Protein AF-A0A539DPY7-F1 (afdb_monomer_lite)

pLDDT: mean 91.69, std 6.66, range [57.16, 97.88]

Sequence (237 aa):
MGAVRRSLAGLLFGIAFAFSCVAISGFMLQRTAFDPEATARASDVVLGDTAIHDELVKVISNATASQMYPGDTLAAAQVRENVSFVAGTKPGAELLAVILRDAHERLIGRSDDPVQITPAQLVEVVRDERAAVLPAVTLPVPRVGALAVADDVLRWLVPISAIVAVVFFALCFVAHPERAALVRTLGIGLVGLAAMLVVFAFVVPRFVPPLLDDSAWARIPPRLADDALPLTVGAAL

Secondary structure (DSSP, 8-state):
-HHHHHHHHHHHHHHHHHHHHHHHHHHHHHHHHS-HHHHHHTHHHHHTSHHHHHHHHHHHHHHHHHHHSTT-HHHHHHHHHHHHHHHTSHHHHHHHHHHHHHHHHHHTTS--SPPEE-HHHHHHHHT-GGGGGSPPEEP-PPP-HHHHHHHHHHHHHHHHHHHHHHHHHHHHHHH---HHHHHHHHHHHHHHHHHHHHIIIIIHHHHHHHHH--SGGGGHHHHHHHHHHHHHHHHH-

Structure (mmCIF, N/CA/C/O backbone):
data_AF-A0A539DPY7-F1
#
_entry.id   AF-A0A539DPY7-F1
#
loop_
_atom_site.group_PDB
_atom_site.id
_atom_site.type_symbol
_atom_site.label_atom_id
_atom_site.label_alt_id
_atom_site.label_comp_id
_atom_site.label_asym_id
_atom_site.label_entity_id
_atom_site.label_seq_id
_atom_site.pdbx_PDB_ins_code
_atom_site.Cartn_x
_atom_site.Cartn_y
_atom_site.Cartn_z
_atom_site.occupancy
_atom_site.B_iso_or_equiv
_atom_site.auth_seq_id
_atom_site.auth_comp_id
_atom_site.auth_asym_id
_atom_site.auth_atom_id
_atom_site.pdbx_PDB_model_num
ATOM 1 N N . MET A 1 1 ? 35.061 2.142 -39.339 1.00 57.16 1 MET A N 1
ATOM 2 C CA . MET A 1 1 ? 34.491 2.957 -38.234 1.00 57.16 1 MET A CA 1
ATOM 3 C C . MET A 1 1 ? 32.963 2.850 -38.073 1.00 57.16 1 MET A C 1
ATOM 5 O O . MET A 1 1 ? 32.483 3.067 -36.969 1.00 57.16 1 MET A O 1
ATOM 9 N N . GLY A 1 2 ? 32.179 2.472 -39.098 1.00 62.59 2 GLY A N 1
ATOM 10 C CA . GLY A 1 2 ? 30.707 2.379 -38.983 1.00 62.59 2 GLY A CA 1
ATOM 11 C C . GLY A 1 2 ? 30.159 1.260 -38.076 1.00 62.59 2 GLY A C 1
ATOM 12 O O . GLY A 1 2 ? 29.170 1.476 -37.384 1.00 62.59 2 GLY A O 1
ATOM 13 N N . ALA A 1 3 ? 30.810 0.090 -38.024 1.00 66.88 3 ALA A N 1
ATOM 14 C CA . ALA A 1 3 ? 30.365 -1.038 -37.193 1.00 66.88 3 ALA A CA 1
ATOM 15 C C . ALA A 1 3 ? 30.498 -0.764 -35.680 1.00 66.88 3 ALA A C 1
ATOM 17 O O . ALA A 1 3 ? 29.585 -1.060 -34.916 1.00 66.88 3 ALA A O 1
ATOM 18 N N . VAL A 1 4 ? 31.591 -0.114 -35.260 1.00 72.00 4 VAL A N 1
ATOM 19 C CA . VAL A 1 4 ? 31.842 0.251 -33.853 1.00 72.00 4 VAL A CA 1
ATOM 20 C C . VAL A 1 4 ? 30.808 1.266 -33.350 1.00 72.00 4 VAL A C 1
ATOM 22 O O . VAL A 1 4 ? 30.268 1.096 -32.262 1.00 72.00 4 VAL A O 1
ATOM 25 N N . ARG A 1 5 ? 30.446 2.271 -34.166 1.00 71.12 5 ARG A N 1
ATOM 26 C CA . ARG A 1 5 ? 29.391 3.246 -33.818 1.00 71.12 5 ARG A CA 1
ATOM 27 C C . ARG A 1 5 ? 28.013 2.590 -33.681 1.00 71.12 5 ARG A C 1
ATOM 29 O O . ARG A 1 5 ? 27.271 2.943 -32.771 1.00 71.12 5 ARG A O 1
ATOM 36 N N . ARG A 1 6 ? 27.684 1.617 -34.543 1.00 70.25 6 ARG A N 1
ATOM 37 C CA . ARG A 1 6 ? 26.432 0.843 -34.451 1.00 70.25 6 ARG A CA 1
ATOM 38 C C . ARG A 1 6 ? 26.375 -0.025 -33.190 1.00 70.25 6 ARG A C 1
ATOM 40 O O . ARG A 1 6 ? 25.347 -0.032 -32.523 1.00 70.25 6 ARG A O 1
ATOM 47 N N . SER A 1 7 ? 27.474 -0.694 -32.836 1.00 78.38 7 SER A N 1
ATOM 48 C CA . SER A 1 7 ? 27.552 -1.518 -31.620 1.00 78.38 7 SER A CA 1
ATOM 49 C C . SER A 1 7 ? 27.454 -0.686 -30.339 1.00 78.38 7 SER A C 1
ATOM 51 O O . SER A 1 7 ? 26.751 -1.076 -29.411 1.00 78.38 7 SER A O 1
ATOM 53 N N . LEU A 1 8 ? 28.130 0.468 -30.289 1.00 80.50 8 LEU A N 1
ATOM 54 C CA . LEU A 1 8 ? 28.081 1.377 -29.142 1.00 80.50 8 LEU A CA 1
ATOM 55 C C . LEU A 1 8 ? 26.664 1.929 -28.933 1.00 80.50 8 LEU A C 1
ATOM 57 O O . LEU A 1 8 ? 26.150 1.893 -27.823 1.00 80.50 8 LEU A O 1
ATOM 61 N N . ALA A 1 9 ? 26.019 2.404 -30.000 1.00 76.38 9 ALA A N 1
ATOM 62 C CA . ALA A 1 9 ? 24.684 2.985 -29.904 1.00 76.38 9 ALA A CA 1
ATOM 63 C C . ALA A 1 9 ? 23.618 1.955 -29.488 1.00 76.38 9 ALA A C 1
ATOM 65 O O . ALA A 1 9 ? 22.763 2.271 -28.666 1.00 76.38 9 ALA A O 1
ATOM 66 N N . GLY A 1 10 ? 23.718 0.705 -29.960 1.00 79.25 10 GLY A N 1
ATOM 67 C CA . GLY A 1 10 ? 22.852 -0.381 -29.489 1.00 79.25 10 GLY A CA 1
ATOM 68 C C . GLY A 1 10 ? 23.033 -0.693 -27.998 1.00 79.25 10 GLY A C 1
ATOM 69 O O . GLY A 1 10 ? 22.049 -0.900 -27.292 1.00 79.25 10 GLY A O 1
ATOM 70 N N . LEU A 1 11 ? 24.273 -0.668 -27.497 1.00 84.50 11 LEU A N 1
ATOM 71 C CA . LEU A 1 11 ? 24.566 -0.882 -26.076 1.00 84.50 11 LEU A CA 1
ATOM 72 C C . LEU A 1 11 ? 24.044 0.265 -25.202 1.00 84.50 11 LEU A C 1
ATOM 74 O O . LEU A 1 11 ? 23.396 0.013 -24.189 1.00 84.50 11 LEU A O 1
ATOM 78 N N . LEU A 1 12 ? 24.266 1.516 -25.618 1.00 85.44 12 LEU A N 1
ATOM 79 C CA . LEU A 1 12 ? 23.721 2.688 -24.927 1.00 85.44 12 LEU A CA 1
ATOM 80 C C . LEU A 1 12 ? 22.189 2.636 -24.874 1.00 85.44 12 LEU A C 1
ATOM 82 O O . LEU A 1 12 ? 21.607 2.944 -23.837 1.00 85.44 12 LEU A O 1
ATOM 86 N N . PHE A 1 13 ? 21.547 2.192 -25.959 1.00 85.62 13 PHE A N 1
ATOM 87 C CA . PHE A 1 13 ? 20.094 2.054 -26.017 1.00 85.62 13 PHE A CA 1
ATOM 88 C C . PHE A 1 13 ? 19.593 0.951 -25.083 1.00 85.62 13 PHE A C 1
ATOM 90 O O . PHE A 1 13 ? 18.624 1.157 -24.359 1.00 85.62 13 PHE A O 1
ATOM 97 N N . GLY A 1 14 ? 20.277 -0.196 -25.044 1.00 86.62 14 GLY A N 1
ATOM 98 C CA . GLY A 1 14 ? 19.955 -1.280 -24.114 1.00 86.62 14 GLY A CA 1
ATOM 99 C C . GLY A 1 14 ? 20.054 -0.847 -22.649 1.00 86.62 14 GLY A C 1
ATOM 100 O O . GLY A 1 14 ? 19.164 -1.156 -21.860 1.00 86.62 14 GLY A O 1
ATOM 101 N N . ILE A 1 15 ? 21.087 -0.072 -22.301 1.00 89.75 15 ILE A N 1
ATOM 102 C CA . ILE A 1 15 ? 21.248 0.501 -20.958 1.00 89.75 15 ILE A CA 1
ATOM 103 C C . ILE A 1 15 ? 20.118 1.495 -20.657 1.00 89.75 15 ILE A C 1
ATOM 105 O O . ILE A 1 15 ? 19.456 1.358 -19.629 1.00 89.75 15 ILE A O 1
ATOM 109 N N . ALA A 1 16 ? 19.852 2.450 -21.559 1.00 90.19 16 ALA A N 1
ATOM 110 C CA . ALA A 1 16 ? 18.760 3.422 -21.410 1.00 90.19 16 ALA A CA 1
ATOM 111 C C . ALA A 1 16 ? 17.428 2.720 -21.136 1.00 90.19 16 ALA A C 1
ATOM 113 O O . ALA A 1 16 ? 16.680 3.082 -20.226 1.00 90.19 16 ALA A O 1
ATOM 114 N N . PHE A 1 17 ? 17.163 1.677 -21.917 1.00 90.88 17 PHE A N 1
ATOM 115 C CA . PHE A 1 17 ? 15.947 0.901 -21.838 1.00 90.88 17 PHE A CA 1
ATOM 116 C C . PHE A 1 17 ? 15.843 0.118 -20.522 1.00 90.88 17 PHE A C 1
ATOM 118 O O . PHE A 1 17 ? 14.803 0.168 -19.871 1.00 90.88 17 PHE A O 1
ATOM 125 N N . ALA A 1 18 ? 16.924 -0.523 -20.068 1.00 91.44 18 ALA A N 1
ATOM 126 C CA . ALA A 1 18 ? 16.942 -1.213 -18.778 1.00 91.44 18 ALA A CA 1
ATOM 127 C C . ALA A 1 18 ? 16.616 -0.262 -17.612 1.00 91.44 18 ALA A C 1
ATOM 129 O O . ALA A 1 18 ? 15.751 -0.567 -16.789 1.00 91.44 18 ALA A O 1
ATOM 130 N N . PHE A 1 19 ? 17.236 0.922 -17.583 1.00 94.44 19 PHE A N 1
ATOM 131 C CA . PHE A 1 19 ? 16.940 1.937 -16.567 1.00 94.44 19 PHE A CA 1
ATOM 132 C C . PHE A 1 19 ? 15.515 2.486 -16.680 1.00 94.44 19 PHE A C 1
ATOM 134 O O . PHE A 1 19 ? 14.885 2.762 -15.663 1.00 94.44 19 PHE A O 1
ATOM 141 N N . SER A 1 20 ? 14.975 2.582 -17.896 1.00 92.62 20 SER A N 1
ATOM 142 C CA . SER A 1 20 ? 13.584 2.989 -18.122 1.00 92.62 20 SER A CA 1
ATOM 143 C C . SER A 1 20 ? 12.597 1.969 -17.571 1.00 92.62 20 SER A C 1
ATOM 145 O O . SER A 1 20 ? 11.633 2.353 -16.918 1.00 92.62 20 SER A O 1
ATOM 147 N N . CYS A 1 21 ? 12.856 0.675 -17.777 1.00 93.44 21 CYS A N 1
ATOM 148 C CA . CYS A 1 21 ? 12.053 -0.396 -17.196 1.00 93.44 21 CYS A CA 1
ATOM 149 C C . CYS A 1 21 ? 12.047 -0.324 -15.673 1.00 93.44 21 CYS A C 1
ATOM 151 O O . CYS A 1 21 ? 10.971 -0.378 -15.082 1.00 93.44 21 CYS A O 1
ATOM 153 N N . VAL A 1 22 ? 13.215 -0.157 -15.045 1.00 94.06 22 VAL A N 1
ATOM 154 C CA . VAL A 1 22 ? 13.316 -0.017 -13.584 1.00 94.06 22 VAL A CA 1
ATOM 155 C C . VAL A 1 22 ? 12.570 1.226 -13.105 1.00 94.06 22 VAL A C 1
ATOM 157 O O . VAL A 1 22 ? 11.779 1.137 -12.171 1.00 94.06 22 VAL A O 1
ATOM 160 N N . ALA A 1 23 ? 12.773 2.368 -13.763 1.00 96.00 23 ALA A N 1
ATOM 161 C CA . ALA A 1 23 ? 12.151 3.625 -13.374 1.00 96.00 23 ALA A CA 1
ATOM 162 C C . ALA A 1 23 ? 10.624 3.568 -13.481 1.00 96.00 23 ALA A C 1
ATOM 164 O O . ALA A 1 23 ? 9.927 3.859 -12.516 1.00 96.00 23 ALA A O 1
ATOM 165 N N . ILE A 1 24 ? 10.097 3.165 -14.636 1.00 94.19 24 ILE A N 1
ATOM 166 C CA . ILE A 1 24 ? 8.658 3.179 -14.911 1.00 94.19 24 ILE A CA 1
ATOM 167 C C . ILE A 1 24 ? 7.945 2.077 -14.116 1.00 94.19 24 ILE A C 1
ATOM 169 O O . ILE A 1 24 ? 6.923 2.340 -13.486 1.00 94.19 24 ILE A O 1
ATOM 173 N N . SER A 1 25 ? 8.493 0.859 -14.093 1.00 93.06 25 SER A N 1
ATOM 174 C CA . SER A 1 25 ? 7.881 -0.262 -13.364 1.00 93.06 25 SER A CA 1
ATOM 175 C C . SER A 1 25 ? 7.978 -0.064 -11.854 1.00 93.06 25 SER A C 1
ATOM 177 O O . SER A 1 2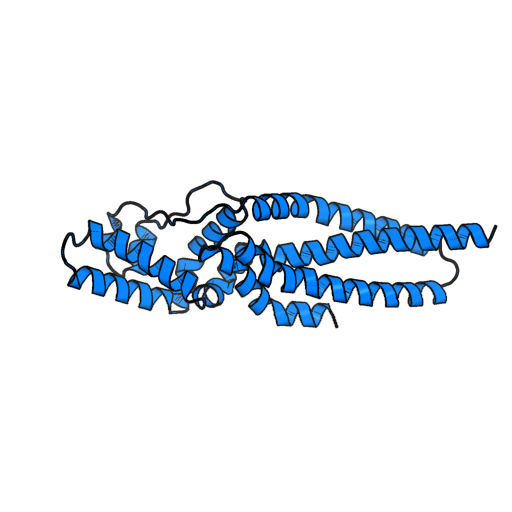5 ? 7.006 -0.305 -11.144 1.00 93.06 25 SER A O 1
ATOM 179 N N . GLY A 1 26 ? 9.118 0.433 -11.364 1.00 94.81 26 GLY A N 1
ATOM 180 C CA . GLY A 1 26 ? 9.302 0.782 -9.959 1.00 94.81 26 GLY A CA 1
ATOM 181 C C . GLY A 1 26 ? 8.397 1.933 -9.523 1.00 94.81 26 GLY A C 1
ATOM 182 O O . GLY A 1 26 ? 7.788 1.847 -8.462 1.00 94.81 26 GLY A O 1
ATOM 183 N N . PHE A 1 27 ? 8.230 2.961 -10.360 1.00 94.69 27 PHE A N 1
ATOM 184 C CA . PHE A 1 27 ? 7.278 4.046 -10.109 1.00 94.69 27 PHE A CA 1
ATOM 185 C C . PHE A 1 27 ? 5.837 3.534 -10.012 1.00 94.69 27 PHE A C 1
ATOM 187 O O . PHE A 1 27 ? 5.102 3.916 -9.103 1.00 94.69 27 PHE A O 1
ATOM 194 N N . MET A 1 28 ? 5.427 2.648 -10.924 1.00 93.44 28 MET A N 1
ATOM 195 C CA . MET A 1 28 ? 4.082 2.076 -10.869 1.00 93.44 28 MET A CA 1
ATOM 196 C C . MET A 1 28 ? 3.893 1.193 -9.639 1.00 93.44 28 MET A C 1
ATOM 198 O O . MET A 1 28 ? 2.886 1.346 -8.960 1.00 93.44 28 MET A O 1
ATOM 202 N N . LEU A 1 29 ? 4.880 0.362 -9.293 1.00 94.19 29 LEU A N 1
ATOM 203 C CA . LEU A 1 29 ? 4.863 -0.424 -8.059 1.00 94.19 29 LEU A CA 1
ATOM 204 C C . LEU A 1 29 ? 4.747 0.474 -6.816 1.00 94.19 29 LEU A C 1
ATOM 206 O O . LEU A 1 29 ? 3.959 0.181 -5.920 1.00 94.19 29 LEU A O 1
ATOM 210 N N . GLN A 1 30 ? 5.486 1.586 -6.761 1.00 94.25 30 GLN A N 1
ATOM 211 C CA . GLN A 1 30 ? 5.366 2.548 -5.663 1.00 94.25 30 GLN A CA 1
ATOM 212 C C . GLN A 1 30 ? 3.954 3.110 -5.550 1.00 94.25 30 GLN A C 1
ATOM 214 O O . GLN A 1 30 ? 3.425 3.228 -4.451 1.00 94.25 30 GLN A O 1
ATOM 219 N N . ARG A 1 31 ? 3.330 3.431 -6.683 1.00 91.50 31 ARG A N 1
ATOM 220 C CA . ARG A 1 31 ? 1.997 4.028 -6.710 1.00 91.50 31 ARG A CA 1
ATOM 221 C C . ARG A 1 31 ? 0.882 3.028 -6.394 1.00 91.50 31 ARG A C 1
ATOM 223 O O . ARG A 1 31 ? -0.139 3.439 -5.855 1.00 91.50 31 ARG A O 1
ATOM 230 N N . THR A 1 32 ? 1.052 1.749 -6.734 1.00 91.25 32 THR A N 1
ATOM 231 C CA . THR A 1 32 ? 0.019 0.723 -6.513 1.00 91.25 32 THR A CA 1
ATOM 232 C C . THR A 1 32 ? 0.169 -0.015 -5.189 1.00 91.25 32 THR A C 1
ATOM 234 O O . THR A 1 32 ? -0.842 -0.349 -4.584 1.00 91.25 32 THR A O 1
ATOM 237 N N . ALA A 1 33 ? 1.393 -0.251 -4.709 1.00 93.25 33 ALA A N 1
ATOM 238 C CA . ALA A 1 33 ? 1.633 -1.018 -3.482 1.00 93.25 33 ALA A CA 1
ATOM 239 C C . ALA A 1 33 ? 2.241 -0.224 -2.329 1.00 93.25 33 ALA A C 1
ATOM 241 O O . ALA A 1 33 ? 2.174 -0.699 -1.204 1.00 93.25 33 ALA A O 1
ATOM 242 N N . PHE A 1 34 ? 2.844 0.939 -2.580 1.00 95.19 34 PHE A N 1
ATOM 243 C CA . PHE A 1 34 ? 3.568 1.704 -1.559 1.00 95.19 34 PHE A CA 1
ATOM 244 C C . PHE A 1 34 ? 3.092 3.164 -1.480 1.00 95.19 34 PHE A C 1
ATOM 246 O O . PHE A 1 34 ? 3.860 4.059 -1.124 1.00 95.19 34 PHE A O 1
ATOM 253 N N . ASP A 1 35 ? 1.829 3.437 -1.822 1.00 95.56 35 ASP A N 1
ATOM 254 C CA . ASP A 1 35 ? 1.203 4.754 -1.663 1.00 95.56 35 ASP A CA 1
ATOM 255 C C . ASP A 1 35 ? 0.111 4.696 -0.576 1.00 95.56 35 ASP A C 1
ATOM 257 O O . ASP A 1 35 ? -1.043 4.365 -0.866 1.00 95.56 35 ASP A O 1
ATOM 261 N N . PRO A 1 36 ? 0.441 5.021 0.687 1.00 96.50 36 PRO A N 1
ATOM 262 C CA . PRO A 1 36 ? -0.535 5.123 1.768 1.00 96.50 36 PRO A CA 1
ATOM 263 C C . PRO A 1 36 ? -1.651 6.129 1.475 1.00 96.50 36 PRO A C 1
ATOM 265 O O . PRO A 1 36 ? -2.799 5.910 1.857 1.00 96.50 36 PRO A O 1
ATOM 268 N N . GLU A 1 37 ? -1.368 7.204 0.738 1.00 96.75 37 GLU A N 1
ATOM 269 C CA . GLU A 1 37 ? -2.394 8.182 0.369 1.00 96.75 37 GLU A CA 1
ATOM 270 C C . GLU A 1 37 ? -3.383 7.600 -0.651 1.00 96.75 37 GLU A C 1
ATOM 272 O O . GLU A 1 37 ? -4.561 7.962 -0.658 1.00 96.75 37 GLU A O 1
ATOM 277 N N . ALA A 1 38 ? -2.956 6.646 -1.489 1.00 94.19 38 ALA A N 1
ATOM 278 C CA . ALA A 1 38 ? -3.888 5.870 -2.308 1.00 94.19 38 ALA A CA 1
ATOM 279 C C . ALA A 1 38 ? -4.809 5.000 -1.443 1.00 94.19 38 ALA A C 1
ATOM 281 O O . ALA A 1 38 ? -5.981 4.858 -1.772 1.00 94.19 38 ALA A O 1
ATOM 282 N N . THR A 1 39 ? -4.322 4.493 -0.307 1.00 96.12 39 THR A N 1
ATOM 283 C CA . THR A 1 39 ? -5.144 3.738 0.659 1.00 96.12 39 THR A CA 1
ATOM 284 C C . THR A 1 39 ? -6.210 4.600 1.309 1.00 96.12 39 THR A C 1
ATOM 286 O O . THR A 1 39 ? -7.352 4.166 1.397 1.00 96.12 39 THR A O 1
ATOM 289 N N . ALA A 1 40 ? -5.878 5.832 1.703 1.00 96.44 40 ALA A N 1
ATOM 290 C CA . ALA A 1 40 ? -6.878 6.766 2.220 1.00 96.44 40 ALA A CA 1
ATOM 291 C C . ALA A 1 40 ? -7.973 7.057 1.180 1.00 96.44 40 ALA A C 1
ATOM 293 O O . ALA A 1 40 ? -9.166 7.019 1.493 1.00 96.44 40 ALA A O 1
ATOM 294 N N . ARG A 1 41 ? -7.570 7.317 -0.073 1.00 95.62 41 ARG A N 1
ATOM 295 C CA . ARG A 1 41 ? -8.499 7.617 -1.176 1.00 95.62 41 ARG A CA 1
ATOM 296 C C . ARG A 1 41 ? -9.385 6.431 -1.561 1.00 95.62 41 ARG A C 1
ATOM 298 O O . ARG A 1 41 ? -10.532 6.659 -1.921 1.00 95.62 41 ARG A O 1
ATOM 305 N N . ALA A 1 42 ? -8.860 5.211 -1.479 1.00 95.12 42 ALA A N 1
ATOM 306 C CA . ALA A 1 42 ? -9.563 3.963 -1.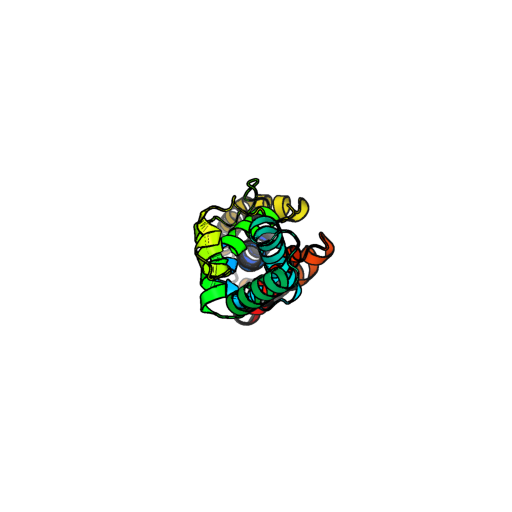783 1.00 95.12 42 ALA A CA 1
ATOM 307 C C . ALA A 1 42 ? -10.002 3.219 -0.506 1.00 95.12 42 ALA A C 1
ATOM 309 O O . ALA A 1 42 ? -10.021 1.988 -0.457 1.00 95.12 42 ALA A O 1
ATOM 310 N N . SER A 1 43 ? -10.307 3.960 0.562 1.00 96.00 43 SER A N 1
ATOM 311 C CA . SER A 1 43 ? -10.646 3.399 1.876 1.00 96.00 43 SER A CA 1
ATOM 312 C C . SER A 1 43 ? -11.887 2.505 1.840 1.00 96.00 43 SER A C 1
ATOM 314 O O . SER A 1 43 ? -11.926 1.489 2.531 1.00 96.00 43 SER A O 1
ATOM 316 N N . ASP A 1 44 ? -12.867 2.825 0.996 1.00 95.88 44 ASP A N 1
ATOM 317 C CA . ASP A 1 44 ? -14.058 2.007 0.759 1.00 95.88 44 ASP A CA 1
ATOM 318 C C . ASP A 1 44 ? -13.722 0.678 0.066 1.00 95.88 44 ASP A C 1
ATOM 320 O O . ASP A 1 44 ? -14.242 -0.368 0.453 1.00 95.88 44 ASP A O 1
ATOM 324 N N . VAL A 1 45 ? -12.802 0.689 -0.901 1.00 95.06 45 VAL A N 1
ATOM 325 C CA . VAL A 1 45 ? -12.307 -0.529 -1.565 1.00 95.06 45 VAL A CA 1
ATOM 326 C C . VAL A 1 45 ? -11.524 -1.411 -0.591 1.00 95.06 45 VAL A C 1
ATOM 328 O O . VAL A 1 45 ? -11.700 -2.632 -0.577 1.00 95.06 45 VAL A O 1
ATOM 331 N N . VAL A 1 46 ? -10.675 -0.805 0.243 1.00 95.81 46 VAL A N 1
ATOM 332 C CA . VAL A 1 46 ? -9.853 -1.516 1.235 1.00 95.81 46 VAL A CA 1
ATOM 333 C C . VAL A 1 46 ? -10.723 -2.133 2.331 1.00 95.81 46 VAL A C 1
ATOM 335 O O . VAL A 1 46 ? -10.544 -3.308 2.652 1.00 95.81 46 VAL A O 1
ATOM 338 N N . LEU A 1 47 ? -11.702 -1.393 2.862 1.00 96.12 47 LEU A N 1
ATOM 339 C CA . LEU A 1 47 ? -12.680 -1.924 3.824 1.00 96.12 47 LEU A CA 1
ATOM 340 C C . LEU A 1 47 ? -13.690 -2.884 3.190 1.00 96.12 47 LEU A C 1
ATOM 342 O O . LEU A 1 47 ? -14.334 -3.647 3.902 1.00 96.12 47 LEU A O 1
ATOM 346 N N . GLY A 1 48 ? -13.795 -2.913 1.862 1.00 95.25 48 GLY A N 1
ATOM 347 C CA . GLY A 1 48 ? -14.492 -3.976 1.145 1.00 95.25 48 GLY A CA 1
ATOM 348 C C . GLY A 1 48 ? -13.828 -5.355 1.295 1.00 95.25 48 GLY A C 1
ATOM 349 O O . GLY A 1 48 ? -14.463 -6.371 1.002 1.00 95.25 48 GLY A O 1
ATOM 350 N N . ASP A 1 49 ? -12.569 -5.434 1.752 1.00 96.50 49 ASP A N 1
ATOM 351 C CA . ASP A 1 49 ? -11.949 -6.703 2.143 1.00 96.50 49 ASP A CA 1
ATOM 352 C C . ASP A 1 49 ? -12.455 -7.147 3.518 1.00 96.50 49 ASP A C 1
ATOM 354 O O . ASP A 1 49 ? -12.145 -6.537 4.543 1.00 96.50 49 ASP A O 1
ATOM 358 N N . THR A 1 50 ? -13.184 -8.264 3.549 1.00 96.06 50 THR A N 1
ATOM 359 C CA . THR A 1 50 ? -13.791 -8.786 4.778 1.00 96.06 50 THR A CA 1
ATOM 360 C C . THR A 1 50 ? -12.766 -9.071 5.871 1.00 96.06 50 THR A C 1
ATOM 362 O O . THR A 1 50 ? -13.079 -8.897 7.038 1.00 96.06 50 THR A O 1
ATOM 365 N N . ALA A 1 51 ? -11.529 -9.464 5.542 1.00 95.88 51 ALA A N 1
ATOM 366 C CA . ALA A 1 51 ? -10.525 -9.736 6.569 1.00 95.88 51 ALA A CA 1
ATOM 367 C C . ALA A 1 51 ? -10.037 -8.446 7.247 1.00 95.88 51 ALA A C 1
ATOM 369 O O . ALA A 1 51 ? -9.854 -8.433 8.463 1.00 95.88 51 ALA A O 1
ATOM 370 N N . ILE A 1 52 ? -9.845 -7.369 6.477 1.00 95.81 52 ILE A N 1
ATOM 371 C CA . ILE A 1 52 ? -9.460 -6.055 7.019 1.00 95.81 52 ILE A CA 1
ATOM 372 C C . ILE A 1 52 ? -10.620 -5.476 7.827 1.00 95.81 52 ILE A C 1
ATOM 374 O O . ILE A 1 52 ? -10.427 -5.047 8.965 1.00 95.81 52 ILE A O 1
ATOM 378 N N . HIS A 1 53 ? -11.823 -5.509 7.253 1.00 96.56 53 HIS A N 1
ATOM 379 C CA . HIS A 1 53 ? -13.046 -5.063 7.907 1.00 96.56 53 HIS A CA 1
ATOM 380 C C . HIS A 1 53 ? -13.265 -5.777 9.247 1.00 96.56 53 HIS A C 1
ATOM 382 O O . HIS A 1 53 ? -13.409 -5.124 10.280 1.00 96.56 53 HIS A O 1
ATOM 388 N N . ASP A 1 54 ? -13.231 -7.110 9.256 1.00 96.69 54 ASP A N 1
ATOM 389 C CA . ASP A 1 54 ? -13.521 -7.901 10.451 1.00 96.69 54 ASP A CA 1
ATOM 390 C C . ASP A 1 54 ? -12.458 -7.715 11.535 1.00 96.69 54 ASP A C 1
ATOM 392 O O . ASP A 1 54 ? -12.804 -7.633 12.715 1.00 96.69 54 ASP A O 1
ATOM 396 N N . GLU A 1 55 ? -11.177 -7.603 11.167 1.00 96.12 55 GLU A N 1
ATOM 397 C CA . GLU A 1 55 ? -10.109 -7.331 12.135 1.00 96.12 55 GLU A CA 1
ATOM 398 C C . GLU A 1 55 ? -10.265 -5.935 12.753 1.00 96.12 55 GLU A C 1
ATOM 400 O O . GLU A 1 55 ? -10.184 -5.795 13.976 1.00 96.12 55 GLU A O 1
ATOM 405 N N . LEU A 1 56 ? -10.579 -4.914 11.949 1.00 95.94 56 LEU A N 1
ATOM 406 C CA . LEU A 1 56 ? -10.826 -3.560 12.447 1.00 95.94 56 LEU A CA 1
ATOM 407 C C . LEU A 1 56 ? -12.036 -3.521 13.393 1.00 95.94 56 LEU A C 1
ATOM 409 O O . LEU A 1 56 ? -11.931 -3.027 14.520 1.00 95.94 56 LEU A O 1
ATOM 413 N N . VAL A 1 57 ? -13.165 -4.096 12.968 1.00 97.06 57 VAL A N 1
ATOM 414 C CA . VAL A 1 57 ? -14.394 -4.184 13.770 1.00 97.06 57 VAL A CA 1
ATOM 415 C C . VAL A 1 57 ? -14.128 -4.916 15.079 1.00 97.06 57 VAL A C 1
ATOM 417 O O . VAL A 1 57 ? -14.539 -4.457 16.147 1.00 97.06 57 VAL A O 1
ATOM 420 N N . LYS A 1 58 ? -13.420 -6.044 15.027 1.00 96.06 58 LYS A N 1
ATOM 421 C CA . LYS A 1 58 ? -13.065 -6.845 16.200 1.00 96.06 58 LYS A CA 1
ATOM 422 C C . LYS A 1 58 ? -12.193 -6.064 17.178 1.00 96.06 58 LYS A C 1
ATOM 424 O O . LYS A 1 58 ? -12.499 -6.075 18.369 1.00 96.06 58 LYS A O 1
ATOM 429 N N . VAL A 1 59 ? -11.135 -5.398 16.714 1.00 95.88 59 VAL A N 1
ATOM 430 C CA . VAL A 1 59 ? -10.219 -4.660 17.599 1.00 95.88 59 VAL A CA 1
ATOM 431 C C . VAL A 1 59 ? -10.937 -3.492 18.271 1.00 95.88 59 VAL A C 1
ATOM 433 O O . VAL A 1 59 ? -10.904 -3.396 19.499 1.00 95.88 59 VAL A O 1
ATOM 436 N N . ILE A 1 60 ? -11.645 -2.663 17.497 1.00 95.62 60 ILE A N 1
ATOM 437 C CA . ILE A 1 60 ? -12.391 -1.514 18.030 1.00 95.62 60 ILE A CA 1
ATOM 438 C C . ILE A 1 60 ? -13.466 -1.992 19.006 1.00 95.62 60 ILE A C 1
ATOM 440 O O . ILE A 1 60 ? -13.488 -1.567 20.159 1.00 95.62 60 ILE A O 1
ATOM 444 N N . SER A 1 61 ? -14.328 -2.923 18.582 1.00 96.06 61 SER A N 1
ATOM 445 C CA . SER A 1 61 ? -15.455 -3.355 19.414 1.00 96.06 61 SER A CA 1
ATOM 446 C C . SER A 1 61 ? -15.011 -4.029 20.708 1.00 96.06 61 SER A C 1
ATOM 448 O O . SER A 1 61 ? -15.577 -3.737 21.759 1.00 96.06 61 SER A O 1
ATOM 450 N N . ASN A 1 62 ? -13.969 -4.866 20.681 1.00 95.00 62 ASN A N 1
ATOM 451 C CA . ASN A 1 62 ? -13.463 -5.513 21.890 1.00 95.00 62 ASN A CA 1
ATOM 452 C C . ASN A 1 62 ? -12.810 -4.500 22.847 1.00 95.00 62 ASN A C 1
ATOM 454 O O . ASN A 1 62 ? -13.040 -4.567 24.059 1.00 95.00 62 ASN A O 1
ATOM 458 N N . ALA A 1 63 ? -12.018 -3.555 22.328 1.00 94.31 63 ALA A N 1
ATOM 459 C CA . ALA A 1 63 ? -11.347 -2.548 23.149 1.00 94.31 63 ALA A CA 1
ATOM 460 C C . ALA A 1 63 ? -12.338 -1.557 23.781 1.00 94.31 63 ALA A C 1
ATOM 462 O O . ALA A 1 63 ? -12.183 -1.193 24.948 1.00 94.31 63 ALA A O 1
ATOM 463 N N . THR A 1 64 ? -13.382 -1.169 23.047 1.00 94.50 64 THR A N 1
ATOM 464 C CA . THR A 1 64 ? -14.456 -0.309 23.555 1.00 94.50 64 THR A CA 1
ATOM 465 C C . THR A 1 64 ? -15.351 -1.054 24.545 1.00 94.50 64 THR A C 1
ATOM 467 O O . THR A 1 64 ? -15.579 -0.570 25.654 1.00 94.50 64 THR A O 1
ATOM 470 N N . ALA A 1 65 ? -15.843 -2.246 24.188 1.00 94.38 65 ALA A N 1
ATOM 471 C CA . ALA A 1 65 ? -16.803 -2.977 25.015 1.00 94.38 65 ALA A CA 1
ATOM 472 C C . ALA A 1 65 ? -16.208 -3.433 26.351 1.00 94.38 65 ALA A C 1
ATOM 474 O O . ALA A 1 65 ? -16.868 -3.320 27.380 1.00 94.38 65 ALA A O 1
ATOM 475 N N . SER A 1 66 ? -14.952 -3.893 26.357 1.00 93.62 66 SER A N 1
ATOM 476 C CA . SER A 1 66 ? -14.276 -4.329 27.589 1.00 93.62 66 SER A CA 1
ATOM 477 C C . SER A 1 66 ? -14.131 -3.217 28.632 1.00 93.62 66 SER A C 1
ATOM 479 O O . SER A 1 66 ? -14.085 -3.512 29.824 1.00 93.62 66 SER A O 1
ATOM 481 N N . GLN A 1 67 ? -14.094 -1.955 28.197 1.00 93.00 67 GLN A N 1
ATOM 482 C CA . GLN A 1 67 ? -13.940 -0.798 29.076 1.00 93.00 67 GLN A CA 1
ATOM 483 C C . GLN A 1 67 ? -15.276 -0.144 29.435 1.00 93.00 67 GLN A C 1
ATOM 485 O O . GLN A 1 67 ? -15.489 0.215 30.590 1.00 93.00 67 GLN A O 1
ATOM 490 N N . MET A 1 68 ? -16.185 0.001 28.466 1.00 91.56 68 MET A N 1
ATOM 491 C CA . MET A 1 68 ? -17.483 0.647 28.691 1.00 91.56 68 MET A CA 1
ATOM 492 C C . MET A 1 68 ? -18.515 -0.275 29.345 1.00 91.56 68 MET A C 1
ATOM 494 O O . MET A 1 68 ? -19.366 0.201 30.094 1.00 91.56 68 MET A O 1
ATOM 498 N N . TYR A 1 69 ? -18.452 -1.577 29.058 1.00 92.25 69 TYR A N 1
ATOM 499 C CA . TYR A 1 69 ? -19.473 -2.556 29.437 1.00 92.25 69 TYR A CA 1
ATOM 500 C C . TYR A 1 69 ? -18.847 -3.863 29.952 1.00 92.25 69 TYR A C 1
ATOM 502 O O . TYR A 1 69 ? -19.049 -4.936 29.373 1.00 92.25 69 TYR A O 1
ATOM 510 N N . PRO A 1 70 ? -18.050 -3.809 31.033 1.00 90.44 70 PRO A N 1
ATOM 511 C CA . PRO A 1 70 ? -17.332 -4.978 31.523 1.00 90.44 70 PRO A CA 1
ATOM 512 C C . PRO A 1 70 ? -18.307 -6.093 31.935 1.00 90.44 70 PRO A C 1
ATOM 514 O O . PRO A 1 70 ? -19.127 -5.923 32.833 1.00 90.44 70 PRO A O 1
ATOM 517 N N . GLY A 1 71 ? -18.198 -7.250 31.276 1.00 89.31 71 GLY A N 1
ATOM 518 C CA . GLY A 1 71 ? -19.023 -8.434 31.547 1.00 89.31 71 GLY A CA 1
ATOM 519 C C . GLY A 1 71 ? -20.406 -8.445 30.882 1.00 89.31 71 GLY A C 1
ATOM 520 O O . GLY A 1 71 ? -21.093 -9.463 30.962 1.00 89.31 71 GLY A O 1
ATOM 521 N N . ASP A 1 72 ? -20.804 -7.376 30.188 1.00 93.31 72 ASP A N 1
ATOM 522 C CA . ASP A 1 72 ? -22.083 -7.312 29.475 1.00 93.31 72 ASP A CA 1
ATOM 523 C C . ASP A 1 72 ? -21.913 -7.722 28.004 1.00 93.31 72 ASP A C 1
ATOM 525 O O . ASP A 1 72 ? -21.462 -6.968 27.138 1.00 93.31 72 ASP A O 1
ATOM 529 N N . THR A 1 73 ? -22.288 -8.968 27.723 1.00 91.31 73 THR A N 1
ATOM 530 C CA . THR A 1 73 ? -22.184 -9.562 26.382 1.00 91.31 73 THR A CA 1
ATOM 531 C C . THR A 1 73 ? -23.169 -8.973 25.372 1.00 91.31 73 THR A C 1
ATOM 533 O O . THR A 1 73 ? -22.857 -8.952 24.180 1.00 91.31 73 THR A O 1
ATOM 536 N N . LEU A 1 74 ? -24.324 -8.466 25.820 1.00 92.12 74 LEU A N 1
ATOM 537 C CA . LEU A 1 74 ? -25.322 -7.857 24.937 1.00 92.12 74 LEU A CA 1
ATOM 538 C C . LEU A 1 74 ? -24.853 -6.474 24.489 1.00 92.12 74 LEU A C 1
ATOM 540 O O . LEU A 1 74 ? -24.869 -6.176 23.294 1.00 92.12 74 LEU A O 1
ATOM 544 N N . ALA A 1 75 ? -24.353 -5.663 25.423 1.00 90.25 75 ALA A N 1
ATOM 545 C CA . ALA A 1 75 ? -23.779 -4.364 25.090 1.00 90.25 75 ALA A CA 1
ATOM 546 C C . ALA A 1 75 ? -22.545 -4.500 24.179 1.00 90.25 75 ALA A C 1
ATOM 548 O O . ALA A 1 75 ? -22.397 -3.743 23.218 1.00 90.25 75 ALA A O 1
ATOM 549 N N . ALA A 1 76 ? -21.695 -5.507 24.410 1.00 91.31 76 ALA A N 1
ATOM 550 C CA . ALA A 1 76 ? -20.561 -5.799 23.533 1.00 91.31 76 ALA A CA 1
ATOM 551 C C . ALA A 1 76 ? -20.988 -6.169 22.099 1.00 91.31 76 ALA A C 1
ATOM 553 O O . ALA A 1 76 ? -20.352 -5.735 21.134 1.00 91.31 76 ALA A O 1
ATOM 554 N N . ALA A 1 77 ? -22.071 -6.941 21.947 1.00 93.81 77 ALA A N 1
ATOM 555 C CA . ALA A 1 77 ? -22.630 -7.273 20.639 1.00 93.81 77 ALA A CA 1
ATOM 556 C C . ALA A 1 77 ? -23.172 -6.027 19.919 1.00 93.81 77 ALA A C 1
ATOM 558 O O . ALA A 1 77 ? -22.880 -5.844 18.738 1.00 93.81 77 ALA A O 1
ATOM 559 N N . GLN A 1 78 ? -23.862 -5.134 20.639 1.00 94.06 78 GLN A N 1
ATOM 560 C CA . GLN A 1 78 ? -24.364 -3.877 20.076 1.00 94.06 78 GLN A CA 1
ATOM 561 C C . GLN A 1 78 ? -23.230 -2.961 19.599 1.00 94.06 78 GLN A C 1
ATOM 563 O O . GLN A 1 78 ? -23.303 -2.403 18.506 1.00 94.06 78 GLN A O 1
ATOM 568 N N . VAL A 1 79 ? -22.154 -2.822 20.385 1.00 94.81 79 VAL A N 1
ATOM 569 C CA . VAL A 1 79 ? -20.971 -2.044 19.976 1.00 94.81 79 VAL A CA 1
ATOM 570 C C . VAL A 1 79 ? -20.381 -2.619 18.690 1.00 94.81 79 VAL A C 1
ATOM 572 O O . VAL A 1 79 ? -20.073 -1.871 17.767 1.00 94.81 79 VAL A O 1
ATOM 575 N N . ARG A 1 80 ? -20.246 -3.946 18.598 1.00 95.31 80 ARG A N 1
ATOM 576 C CA . ARG A 1 80 ? -19.733 -4.601 17.390 1.00 95.31 80 ARG A CA 1
ATOM 577 C C . ARG A 1 80 ? -20.610 -4.342 16.169 1.00 95.31 80 ARG A C 1
ATOM 579 O O . ARG A 1 80 ? -20.068 -4.046 15.107 1.00 95.31 80 ARG A O 1
ATOM 586 N N . GLU A 1 81 ? -21.926 -4.441 16.317 1.00 95.25 81 GLU A N 1
ATOM 587 C CA . GLU A 1 81 ? -22.874 -4.150 15.240 1.00 95.25 81 GLU A CA 1
ATOM 588 C C . GLU A 1 81 ? -22.757 -2.696 14.771 1.00 95.25 81 GLU A C 1
ATOM 590 O O . GLU A 1 81 ? -22.628 -2.456 13.573 1.00 95.25 81 GLU A O 1
ATOM 595 N N . ASN A 1 82 ? -22.699 -1.735 15.699 1.00 94.69 82 ASN A N 1
ATOM 596 C CA . ASN A 1 82 ? -22.543 -0.317 15.366 1.00 94.69 82 ASN A CA 1
ATOM 597 C C . ASN A 1 82 ? -21.244 -0.051 14.596 1.00 94.69 82 ASN A C 1
ATOM 599 O O . ASN A 1 82 ? -21.264 0.594 13.548 1.00 94.69 82 ASN A O 1
ATOM 603 N N . VAL A 1 83 ? -20.122 -0.577 15.095 1.00 96.06 83 VAL A N 1
ATOM 604 C CA . VAL A 1 83 ? -18.805 -0.417 14.462 1.00 96.06 83 VAL A CA 1
ATOM 605 C C . VAL A 1 83 ? -18.805 -1.052 13.068 1.00 96.06 83 VAL A C 1
ATOM 607 O O . VAL A 1 83 ? -18.340 -0.427 12.117 1.00 96.06 83 VAL A O 1
ATOM 610 N N . SER A 1 84 ? -19.363 -2.260 12.928 1.00 96.44 84 SER A N 1
ATOM 611 C CA . SER A 1 84 ? -19.499 -2.943 11.636 1.00 96.44 84 SER A CA 1
ATOM 612 C C . SER A 1 84 ? -20.372 -2.162 10.662 1.00 96.44 84 SER A C 1
ATOM 614 O O . SER A 1 84 ? -20.038 -2.062 9.485 1.00 96.44 84 SER A O 1
ATOM 616 N N . PHE A 1 85 ? -21.484 -1.601 11.135 1.00 95.06 85 PHE A N 1
ATOM 617 C CA . PHE A 1 85 ? -22.365 -0.792 10.306 1.00 95.06 85 PHE A CA 1
ATOM 618 C C . PHE A 1 85 ? -21.648 0.465 9.812 1.00 95.06 85 PHE A C 1
ATOM 620 O O . PHE A 1 85 ? -21.690 0.760 8.621 1.00 95.06 85 PHE A O 1
ATOM 627 N N . VAL A 1 86 ? -20.950 1.186 10.696 1.00 94.75 86 VAL A N 1
ATOM 628 C CA . VAL A 1 86 ? -20.202 2.385 10.300 1.00 94.75 86 VAL A CA 1
ATOM 629 C C . VAL A 1 86 ? -19.106 2.021 9.299 1.00 94.75 86 VAL A C 1
ATOM 631 O O . VAL A 1 86 ? -19.085 2.604 8.215 1.00 94.75 86 VAL A O 1
ATOM 634 N N . ALA A 1 87 ? -18.264 1.029 9.603 1.00 94.44 87 ALA A N 1
ATOM 635 C CA . ALA A 1 87 ? -17.168 0.601 8.730 1.00 94.44 87 ALA A CA 1
ATOM 636 C C . ALA A 1 87 ? -17.639 0.101 7.350 1.00 94.44 87 ALA A C 1
ATOM 638 O O . ALA A 1 87 ? -16.918 0.259 6.368 1.00 94.44 87 ALA A O 1
ATOM 639 N N . GLY A 1 88 ? -18.856 -0.445 7.256 1.00 93.88 88 GLY A N 1
ATOM 640 C CA . GLY A 1 88 ? -19.459 -0.900 5.999 1.00 93.88 88 GLY A CA 1
ATOM 641 C C . GLY A 1 88 ? -20.073 0.206 5.130 1.00 93.88 88 GLY A C 1
ATOM 642 O O . GLY A 1 88 ? -20.584 -0.081 4.047 1.00 93.88 88 GLY A O 1
ATOM 643 N N . THR A 1 89 ? -20.061 1.466 5.575 1.00 95.44 89 THR A N 1
ATOM 644 C CA . THR A 1 89 ? -20.617 2.598 4.817 1.00 95.44 89 THR A CA 1
ATOM 645 C C . THR A 1 89 ? -19.515 3.472 4.230 1.00 95.44 89 THR A C 1
ATOM 647 O O . THR A 1 89 ? -18.462 3.648 4.834 1.00 95.44 89 THR A O 1
ATOM 650 N N . LYS A 1 90 ? -19.780 4.110 3.083 1.00 94.56 90 LYS A N 1
ATOM 651 C CA . LYS A 1 90 ? -18.826 5.043 2.465 1.00 94.56 90 LYS A CA 1
ATOM 652 C C . LYS A 1 90 ? -18.401 6.198 3.398 1.00 94.56 90 LYS A C 1
ATOM 654 O O . LYS A 1 90 ? -17.201 6.420 3.518 1.00 94.56 90 LYS A O 1
ATOM 659 N N . PRO A 1 91 ? -19.311 6.879 4.127 1.00 94.38 91 PRO A N 1
ATOM 660 C CA . PRO A 1 91 ? -18.905 7.901 5.095 1.00 94.38 91 PRO A CA 1
ATOM 661 C C . PRO A 1 91 ? -18.060 7.347 6.251 1.00 94.38 91 PRO A C 1
ATOM 663 O O . PRO A 1 91 ? -17.170 8.031 6.746 1.00 94.38 91 PRO A O 1
ATOM 666 N N . GLY A 1 92 ? -18.316 6.112 6.694 1.00 93.94 92 GLY A N 1
ATOM 667 C CA . GLY A 1 92 ? -17.471 5.477 7.705 1.00 93.94 92 GLY A CA 1
ATOM 668 C C . GLY A 1 92 ? -16.098 5.081 7.168 1.00 93.94 92 GLY A C 1
ATOM 669 O O . GLY A 1 92 ? -15.113 5.209 7.887 1.00 93.94 92 GLY A O 1
ATOM 670 N N . ALA A 1 93 ? -16.001 4.686 5.899 1.00 95.25 93 ALA A N 1
ATOM 671 C CA . ALA A 1 93 ? -14.718 4.458 5.245 1.00 95.25 93 ALA A CA 1
ATOM 672 C C . ALA A 1 93 ? -13.882 5.743 5.152 1.00 95.25 93 ALA A C 1
ATOM 674 O O . ALA A 1 93 ? -12.701 5.724 5.491 1.00 95.25 93 ALA A O 1
ATOM 675 N N . GLU A 1 94 ? -14.503 6.872 4.798 1.00 95.69 94 GLU A N 1
ATOM 676 C CA . GLU A 1 94 ? -13.848 8.190 4.774 1.00 95.69 94 GLU A CA 1
ATOM 677 C C . GLU A 1 94 ? -13.328 8.600 6.161 1.00 95.69 94 GLU A C 1
ATOM 679 O O . GLU A 1 94 ? -12.210 9.097 6.288 1.00 95.69 94 GLU A O 1
ATOM 684 N N . LEU A 1 95 ? -14.101 8.326 7.213 1.00 95.06 95 LEU A N 1
ATOM 685 C CA . LEU A 1 95 ? -13.695 8.548 8.601 1.00 95.06 95 LEU A CA 1
ATOM 686 C C . LEU A 1 95 ? -12.486 7.681 8.994 1.00 95.06 95 LEU A C 1
ATOM 688 O O . LEU A 1 95 ? -11.573 8.141 9.682 1.00 95.06 95 LEU A O 1
ATOM 692 N N . LEU A 1 96 ? -12.457 6.430 8.533 1.00 96.25 96 LEU A N 1
ATOM 693 C CA . LEU A 1 96 ? -11.388 5.467 8.807 1.00 96.25 96 LEU A CA 1
ATOM 694 C C . LEU A 1 96 ? -10.180 5.611 7.864 1.00 96.25 96 LEU A C 1
ATOM 696 O O . LEU A 1 96 ? -9.156 4.963 8.085 1.00 96.25 96 LEU A O 1
ATOM 700 N N . ALA A 1 97 ? -10.255 6.470 6.845 1.00 97.06 97 ALA A N 1
ATOM 701 C CA . ALA A 1 97 ? -9.237 6.604 5.804 1.00 97.06 97 ALA A CA 1
ATOM 702 C C . ALA A 1 97 ? -7.842 6.918 6.364 1.00 97.06 97 ALA A C 1
ATOM 704 O O . ALA A 1 97 ? -6.851 6.333 5.925 1.00 97.06 97 ALA A O 1
ATOM 705 N N . VAL A 1 98 ? -7.767 7.797 7.368 1.00 96.50 98 VAL A N 1
ATOM 706 C CA . VAL A 1 98 ? -6.505 8.152 8.039 1.00 96.50 98 VAL A CA 1
ATOM 707 C C . VAL A 1 98 ? -5.915 6.942 8.763 1.00 96.50 98 VAL A C 1
ATOM 709 O O . VAL A 1 98 ? -4.730 6.664 8.631 1.00 96.50 98 VAL A O 1
ATOM 712 N N . ILE A 1 99 ? -6.748 6.163 9.455 1.00 96.75 99 ILE A N 1
ATOM 713 C CA . ILE A 1 99 ? -6.310 4.964 10.181 1.00 96.75 99 ILE A CA 1
ATOM 714 C C . ILE A 1 99 ? -5.770 3.909 9.205 1.00 96.75 99 ILE A C 1
ATOM 716 O O . ILE A 1 99 ? -4.746 3.284 9.476 1.00 96.75 99 ILE A O 1
ATOM 720 N N . LEU A 1 100 ? -6.424 3.724 8.053 1.00 97.25 100 LEU A N 1
ATOM 721 C CA . LEU A 1 100 ? -5.969 2.794 7.014 1.00 97.25 100 LEU A CA 1
ATOM 722 C C . LEU A 1 100 ? -4.663 3.250 6.358 1.00 97.25 100 LEU A C 1
ATOM 724 O O . LEU A 1 100 ? -3.797 2.418 6.083 1.00 97.25 100 LEU A O 1
ATOM 728 N N . ARG A 1 101 ? -4.499 4.558 6.127 1.00 97.75 101 ARG A N 1
ATOM 729 C CA . ARG A 1 101 ? -3.235 5.132 5.653 1.00 97.75 101 ARG A CA 1
ATOM 730 C C . ARG A 1 101 ? -2.113 4.860 6.645 1.00 97.75 101 ARG A C 1
ATOM 732 O O . ARG A 1 101 ? -1.082 4.332 6.243 1.00 97.75 101 ARG A O 1
ATOM 739 N N . ASP A 1 102 ? -2.322 5.174 7.918 1.00 97.75 102 ASP A N 1
ATOM 740 C CA . ASP A 1 102 ? -1.305 5.003 8.957 1.00 97.75 102 ASP A CA 1
ATOM 741 C C . ASP A 1 102 ? -0.965 3.507 9.142 1.00 97.75 102 ASP A C 1
ATOM 743 O O . ASP A 1 102 ? 0.199 3.132 9.305 1.00 97.75 102 ASP A O 1
ATOM 747 N N . ALA A 1 103 ? -1.964 2.622 9.017 1.00 97.31 103 ALA A N 1
ATOM 748 C CA . ALA A 1 103 ? -1.753 1.177 8.945 1.00 97.31 103 ALA A CA 1
ATOM 749 C C . ALA A 1 103 ? -0.878 0.778 7.756 1.00 97.31 103 ALA A C 1
ATOM 751 O O . ALA A 1 103 ? 0.068 0.003 7.916 1.00 97.31 103 ALA A O 1
ATOM 752 N N . HIS A 1 104 ? -1.139 1.330 6.575 1.00 97.88 104 HIS A N 1
ATOM 753 C CA . HIS A 1 104 ? -0.313 1.055 5.412 1.00 97.88 104 HIS A CA 1
ATOM 754 C C . HIS A 1 104 ? 1.118 1.590 5.587 1.00 97.88 104 HIS A C 1
ATOM 756 O O . HIS A 1 104 ? 2.067 0.860 5.309 1.00 97.88 104 HIS A O 1
ATOM 762 N N . GLU A 1 105 ? 1.304 2.804 6.114 1.00 97.75 105 GLU A N 1
ATOM 763 C CA . GLU A 1 105 ? 2.631 3.362 6.413 1.00 97.75 105 GLU A CA 1
ATOM 764 C C . GLU A 1 105 ? 3.446 2.460 7.332 1.00 97.75 105 GLU A C 1
ATOM 766 O O . GLU A 1 105 ? 4.625 2.206 7.066 1.00 97.75 105 GLU A O 1
ATOM 771 N N . ARG A 1 106 ? 2.818 1.942 8.390 1.00 97.44 106 ARG A N 1
ATOM 772 C CA . ARG A 1 106 ? 3.461 1.004 9.308 1.00 97.44 106 ARG A CA 1
ATOM 773 C C . ARG A 1 106 ? 3.791 -0.328 8.638 1.00 97.44 106 ARG A C 1
ATOM 775 O O . ARG A 1 106 ? 4.897 -0.843 8.819 1.00 97.44 106 ARG A O 1
ATOM 782 N N . LEU A 1 107 ? 2.872 -0.861 7.830 1.00 97.00 107 LEU A N 1
ATOM 783 C CA . LEU A 1 107 ? 3.057 -2.112 7.088 1.00 97.00 107 LEU A CA 1
ATOM 784 C C . LEU A 1 107 ? 4.312 -2.067 6.208 1.00 97.00 107 LEU A C 1
ATOM 786 O O . LEU A 1 107 ? 5.119 -3.000 6.235 1.00 97.00 107 LEU A O 1
ATOM 790 N N . ILE A 1 108 ? 4.497 -0.961 5.482 1.00 96.69 108 ILE A N 1
ATOM 791 C CA . ILE A 1 108 ? 5.649 -0.732 4.597 1.00 96.69 108 ILE A CA 1
ATOM 792 C C . ILE A 1 108 ? 6.827 -0.061 5.313 1.00 96.69 108 ILE A C 1
ATOM 794 O O . ILE A 1 108 ? 7.776 0.356 4.665 1.00 96.69 108 ILE A O 1
ATOM 798 N N . GLY A 1 109 ? 6.787 0.077 6.639 1.00 95.94 109 GLY A N 1
ATOM 799 C CA . GLY A 1 109 ? 7.887 0.623 7.436 1.00 95.94 109 GLY A CA 1
ATOM 800 C C . GLY A 1 109 ? 8.258 2.081 7.152 1.00 95.94 109 GLY A C 1
ATOM 801 O O . GLY A 1 109 ? 9.402 2.455 7.405 1.00 95.94 109 GLY A O 1
ATOM 802 N N . ARG A 1 110 ? 7.325 2.899 6.647 1.00 96.00 110 ARG A N 1
ATOM 803 C CA . ARG A 1 110 ? 7.474 4.367 6.592 1.00 96.00 110 ARG A CA 1
ATOM 804 C C . ARG A 1 110 ? 7.260 5.027 7.947 1.00 96.00 110 ARG A C 1
ATOM 806 O O . ARG A 1 110 ? 7.832 6.084 8.193 1.00 96.00 110 ARG A O 1
ATOM 813 N N . SER A 1 111 ? 6.467 4.394 8.806 1.00 95.56 111 SER A N 1
ATOM 814 C CA . SER A 1 111 ? 6.275 4.797 10.193 1.00 95.56 111 SER A CA 1
ATOM 815 C C . SER A 1 111 ? 6.574 3.628 11.129 1.00 95.56 111 SER A C 1
ATOM 817 O O . SER A 1 111 ? 6.178 2.490 10.869 1.00 95.56 111 SER A O 1
ATOM 819 N N . ASP A 1 112 ? 7.274 3.917 12.225 1.00 93.31 112 ASP A N 1
ATOM 820 C CA . ASP A 1 112 ? 7.480 2.980 13.333 1.00 93.31 112 ASP A CA 1
ATOM 821 C C . ASP A 1 112 ? 6.472 3.204 14.473 1.00 93.31 112 ASP A C 1
ATOM 823 O O . ASP A 1 112 ? 6.407 2.398 15.411 1.00 93.31 112 ASP A O 1
ATOM 827 N N . ASP A 1 113 ? 5.644 4.247 14.374 1.00 93.56 113 ASP A N 1
ATOM 828 C CA . ASP A 1 113 ? 4.657 4.585 15.390 1.00 93.56 113 ASP A CA 1
ATOM 829 C C . ASP A 1 113 ? 3.502 3.572 15.394 1.00 93.56 113 ASP A C 1
ATOM 831 O O . ASP A 1 113 ? 3.126 3.019 14.350 1.00 93.56 113 ASP A O 1
ATOM 835 N N . PRO A 1 114 ? 2.943 3.253 16.573 1.00 94.31 114 PRO A N 1
ATOM 836 C CA . PRO A 1 114 ? 1.759 2.417 16.656 1.00 94.31 114 PRO A CA 1
ATOM 837 C C . PRO A 1 114 ? 0.561 3.144 16.041 1.00 94.31 114 PRO A C 1
ATOM 839 O O . PRO A 1 114 ? 0.310 4.315 16.328 1.00 94.31 114 PRO A O 1
ATOM 842 N N . VAL A 1 115 ? -0.214 2.416 15.241 1.00 96.69 115 VAL A N 1
ATOM 843 C CA . VAL A 1 115 ? -1.443 2.930 14.633 1.00 96.69 115 VAL A CA 1
ATOM 844 C C . VAL A 1 115 ? -2.503 3.006 15.717 1.00 96.69 115 VAL A C 1
ATOM 846 O O . VAL A 1 115 ? -2.826 1.993 16.339 1.00 96.69 115 VAL A O 1
ATOM 849 N N . GLN A 1 116 ? -3.020 4.203 15.964 1.00 95.94 116 GLN A N 1
ATOM 850 C CA . GLN A 1 116 ? -3.917 4.470 17.080 1.00 95.94 116 GLN A CA 1
ATOM 851 C C . GLN A 1 116 ? -5.224 5.083 16.600 1.00 95.94 116 GLN A C 1
ATOM 853 O O . GLN A 1 116 ? -5.244 5.948 15.729 1.00 95.94 116 GLN A O 1
ATOM 858 N N . ILE A 1 117 ? -6.311 4.656 17.229 1.00 96.00 117 ILE A N 1
ATOM 859 C CA . ILE A 1 117 ? -7.636 5.239 17.072 1.00 96.00 117 ILE A CA 1
ATOM 860 C C . ILE A 1 117 ? -7.874 6.122 18.286 1.00 96.00 117 ILE A C 1
ATOM 862 O O . ILE A 1 117 ? -7.928 5.646 19.424 1.00 96.00 117 ILE A O 1
ATOM 866 N N . THR A 1 118 ? -7.962 7.422 18.036 1.00 95.69 118 THR A N 1
ATOM 867 C CA . THR A 1 118 ? -8.128 8.431 19.082 1.00 95.69 118 THR A CA 1
ATOM 868 C C . THR A 1 118 ? -9.524 8.362 19.710 1.00 95.69 118 THR A C 1
ATOM 870 O O . THR A 1 118 ? -10.464 7.889 19.069 1.00 95.69 118 THR A O 1
ATOM 873 N N . PRO A 1 119 ? -9.713 8.893 20.930 1.00 95.31 119 PRO A N 1
ATOM 874 C CA . PRO A 1 119 ? -11.026 8.892 21.576 1.00 95.31 119 PRO A CA 1
ATOM 875 C C . PRO A 1 119 ? -12.094 9.636 20.763 1.00 95.31 119 PRO A C 1
ATOM 877 O O . PRO A 1 119 ? -13.227 9.177 20.675 1.00 95.31 119 PRO A O 1
ATOM 880 N N . ALA A 1 120 ? -11.719 10.733 20.094 1.00 94.19 120 ALA A N 1
ATOM 881 C CA . ALA A 1 120 ? -12.614 11.460 19.194 1.00 94.19 120 ALA A CA 1
ATOM 882 C C . ALA A 1 120 ? -13.085 10.580 18.022 1.00 94.19 120 ALA A C 1
ATOM 884 O O . ALA A 1 120 ? -14.277 10.514 17.743 1.00 94.19 120 ALA A O 1
ATOM 885 N N . GLN A 1 121 ? -12.174 9.831 17.392 1.00 94.50 121 GLN A N 1
ATOM 886 C CA . GLN A 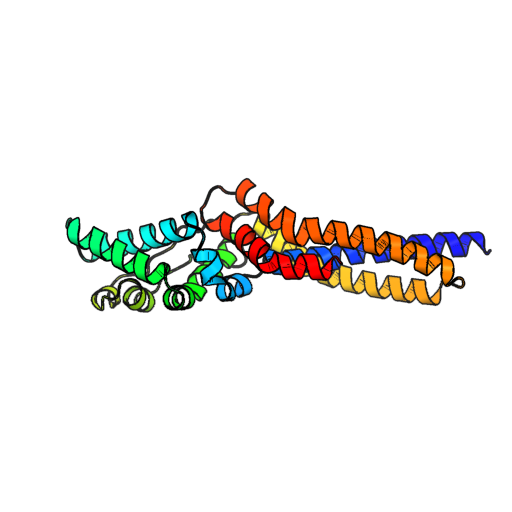1 121 ? -12.537 8.880 16.336 1.00 94.50 121 GLN A CA 1
ATOM 887 C C . GLN A 1 121 ? -13.398 7.729 16.875 1.00 94.50 121 GLN A C 1
ATOM 889 O O . GLN A 1 121 ? -14.334 7.303 16.205 1.00 94.50 121 GLN A O 1
ATOM 894 N N . LEU A 1 122 ? -13.132 7.235 18.091 1.00 94.81 122 LEU A N 1
ATOM 895 C CA . LEU A 1 122 ? -13.947 6.178 18.702 1.00 94.81 122 LEU A CA 1
ATOM 896 C C . LEU A 1 122 ? -15.400 6.613 18.901 1.00 94.81 122 LEU A C 1
ATOM 898 O O . LEU A 1 122 ? -16.294 5.810 18.642 1.00 94.81 122 LEU A O 1
ATOM 902 N N . VAL A 1 123 ? -15.650 7.861 19.311 1.00 95.81 123 VAL A N 1
ATOM 903 C CA . VAL A 1 123 ? -17.018 8.400 19.427 1.00 95.81 123 VAL A CA 1
ATOM 904 C C . VAL A 1 123 ? -17.746 8.303 18.094 1.00 95.81 123 VAL A C 1
ATOM 906 O O . VAL A 1 123 ? -18.876 7.816 18.035 1.00 95.81 123 VAL A O 1
ATOM 909 N N . GLU A 1 124 ? -17.093 8.713 17.011 1.00 93.88 124 GLU A N 1
ATOM 910 C CA . GLU A 1 124 ? -17.711 8.715 15.690 1.00 93.88 124 GLU A CA 1
ATOM 911 C C . GLU A 1 124 ? -17.922 7.296 15.132 1.00 93.88 124 GLU A C 1
ATOM 913 O O . GLU A 1 124 ? -18.952 7.036 14.503 1.00 93.88 124 GLU A O 1
ATOM 918 N N . VAL A 1 125 ? -16.994 6.365 15.389 1.00 93.19 125 VAL A N 1
ATOM 919 C CA . VAL A 1 125 ? -17.091 4.965 14.931 1.00 93.19 125 VAL A CA 1
ATOM 920 C C . VAL A 1 125 ? -18.120 4.169 15.734 1.00 93.19 125 VAL A C 1
ATOM 922 O O . VAL A 1 125 ? -18.922 3.434 15.161 1.00 93.19 125 VAL A O 1
ATOM 925 N N . VAL A 1 126 ? -18.113 4.300 17.062 1.00 94.62 126 VAL A N 1
ATOM 926 C CA . VAL A 1 126 ? -19.006 3.551 17.967 1.00 94.62 126 VAL A CA 1
ATOM 927 C C . VAL A 1 126 ? -20.396 4.192 18.040 1.00 94.62 126 VAL A C 1
ATOM 929 O O . VAL A 1 126 ? -21.370 3.516 18.383 1.00 94.62 126 VAL A O 1
ATOM 932 N N . ARG A 1 127 ? -20.494 5.480 17.678 1.00 94.00 127 ARG A N 1
ATOM 933 C CA . ARG A 1 127 ? -21.690 6.326 17.812 1.00 94.00 127 ARG A CA 1
ATOM 934 C C . ARG A 1 127 ? -22.137 6.485 19.269 1.00 94.00 127 ARG A C 1
ATOM 936 O O . ARG A 1 127 ? -23.330 6.505 19.556 1.00 94.00 127 ARG A O 1
ATOM 943 N N . ASP A 1 128 ? -21.175 6.600 20.185 1.00 93.56 128 ASP A N 1
ATOM 944 C CA . ASP A 1 128 ? -21.416 6.762 21.624 1.00 93.56 128 ASP A CA 1
ATOM 945 C C . ASP A 1 128 ? -20.413 7.749 22.241 1.00 93.56 128 ASP A C 1
ATOM 947 O O . ASP A 1 128 ? -19.208 7.500 22.261 1.00 93.56 128 ASP A O 1
ATOM 951 N N . GLU A 1 129 ? -20.915 8.857 22.789 1.00 94.00 129 GLU A N 1
ATOM 952 C CA . GLU A 1 129 ? -20.114 9.924 23.415 1.00 94.00 129 GLU A CA 1
ATOM 953 C C . GLU A 1 129 ? -19.302 9.443 24.622 1.00 94.00 129 GLU A C 1
ATOM 955 O O . GLU A 1 129 ? -18.261 10.010 24.957 1.00 94.00 129 GLU A O 1
ATOM 960 N N . ARG A 1 130 ? -19.721 8.354 25.275 1.00 91.25 130 ARG A N 1
ATOM 961 C CA . ARG A 1 130 ? -18.950 7.765 26.379 1.00 91.25 130 ARG A CA 1
ATOM 962 C C . ARG A 1 130 ? -17.599 7.217 25.916 1.00 91.25 130 ARG A C 1
ATOM 964 O O . ARG A 1 130 ? -16.710 7.050 26.747 1.00 91.25 130 ARG A O 1
ATOM 971 N N . ALA A 1 131 ? -17.411 6.981 24.616 1.00 93.62 131 ALA A N 1
ATOM 972 C CA . ALA A 1 131 ? -16.117 6.589 24.069 1.00 93.62 131 ALA A CA 1
ATOM 973 C C . ALA A 1 131 ? -15.062 7.713 24.153 1.00 93.62 131 ALA A C 1
ATOM 975 O O . ALA A 1 131 ? -13.868 7.423 24.105 1.00 93.62 131 ALA A O 1
ATOM 976 N N . ALA A 1 132 ? -15.468 8.976 24.352 1.00 94.50 132 ALA A N 1
ATOM 977 C CA . ALA A 1 132 ? -14.563 10.128 24.410 1.00 94.50 132 ALA A CA 1
ATOM 978 C C . ALA A 1 132 ? -13.566 10.081 25.579 1.00 94.50 132 ALA A C 1
ATOM 980 O O . ALA A 1 132 ? -12.512 10.712 25.518 1.00 94.50 132 ALA A O 1
ATOM 981 N N . VAL A 1 133 ? -13.901 9.358 26.654 1.00 94.69 133 VAL A N 1
ATOM 982 C CA . VAL A 1 133 ? -13.048 9.219 27.849 1.00 94.69 133 VAL A CA 1
ATOM 983 C C . VAL A 1 133 ? -12.210 7.941 27.842 1.00 94.69 133 VAL A C 1
ATOM 985 O O . VAL A 1 133 ? -11.441 7.710 28.775 1.00 94.69 133 VAL A O 1
ATOM 988 N N . LEU A 1 134 ? -12.362 7.097 26.818 1.00 94.38 134 LEU A N 1
ATOM 989 C CA . LEU A 1 134 ? -11.552 5.895 26.678 1.00 94.38 134 LEU A CA 1
ATOM 990 C C . LEU A 1 134 ? -10.119 6.258 26.267 1.00 94.38 134 LEU A C 1
ATOM 992 O O . LEU A 1 134 ? -9.907 7.260 25.586 1.00 94.38 134 LEU A O 1
ATOM 996 N N . PRO A 1 135 ? -9.117 5.448 26.642 1.00 95.06 135 PRO A N 1
ATOM 997 C CA . PRO A 1 135 ? -7.787 5.551 26.066 1.00 95.06 135 PRO A CA 1
ATOM 998 C C . PRO A 1 135 ? -7.823 5.228 24.567 1.00 95.06 135 PRO A C 1
ATOM 1000 O O . PRO A 1 135 ? -8.705 4.513 24.085 1.00 95.06 135 PRO A O 1
ATOM 1003 N N . ALA A 1 136 ? -6.826 5.728 23.835 1.00 95.19 136 ALA A N 1
ATOM 1004 C CA . ALA A 1 136 ? -6.658 5.400 22.426 1.00 95.19 136 ALA A CA 1
ATOM 1005 C C . ALA A 1 136 ? -6.503 3.882 22.224 1.00 95.19 136 ALA A C 1
ATOM 1007 O O . ALA A 1 136 ? -5.866 3.192 23.026 1.00 95.19 136 ALA A O 1
ATOM 1008 N N . VAL A 1 137 ? -7.080 3.367 21.139 1.00 95.88 137 VAL A N 1
ATOM 1009 C CA . VAL A 1 137 ? -7.017 1.941 20.791 1.00 95.88 137 VAL A CA 1
ATOM 1010 C C . VAL A 1 137 ? -5.904 1.720 19.781 1.00 95.88 137 VAL A C 1
ATOM 1012 O O . VAL A 1 137 ? -5.935 2.282 18.690 1.00 95.88 137 VAL A O 1
ATOM 1015 N N . THR A 1 138 ? -4.935 0.878 20.125 1.00 96.00 138 THR A N 1
ATOM 1016 C CA . THR A 1 138 ? -3.836 0.521 19.222 1.00 96.00 138 THR A CA 1
ATOM 1017 C C . THR A 1 138 ? -4.233 -0.638 18.314 1.00 96.00 138 THR A C 1
ATOM 1019 O O . THR A 1 138 ? -4.649 -1.694 18.796 1.00 96.00 138 THR A O 1
ATOM 1022 N N . LEU A 1 139 ? -4.058 -0.469 17.004 1.00 95.50 139 LEU A N 1
ATOM 1023 C CA . LEU A 1 139 ? -4.250 -1.536 16.027 1.00 95.50 139 LEU A CA 1
ATOM 1024 C C . LEU A 1 139 ? -2.991 -2.415 15.923 1.00 95.50 139 LEU A C 1
ATOM 1026 O O . LEU A 1 139 ? -1.881 -1.887 15.801 1.00 95.50 139 LEU A O 1
ATOM 1030 N N . PRO A 1 140 ? -3.133 -3.754 15.925 1.00 94.25 140 PRO A N 1
ATOM 1031 C CA . PRO A 1 140 ? -2.015 -4.682 15.798 1.00 94.25 140 PRO A CA 1
ATOM 1032 C C . PRO A 1 140 ? -1.569 -4.800 14.332 1.00 94.25 140 PRO A C 1
ATOM 1034 O O . PRO A 1 140 ? -1.747 -5.831 13.688 1.00 94.25 140 PRO A O 1
ATOM 1037 N N . VAL A 1 141 ? -1.007 -3.722 13.786 1.00 96.38 141 VAL A N 1
ATOM 1038 C CA . VAL A 1 141 ? -0.480 -3.697 12.417 1.00 96.38 141 VAL A CA 1
ATOM 1039 C C . VAL A 1 141 ? 1.004 -4.090 12.443 1.00 96.38 141 VAL A C 1
ATOM 1041 O O . VAL A 1 141 ? 1.800 -3.407 13.104 1.00 96.38 141 VAL A O 1
ATOM 1044 N N . PRO A 1 142 ? 1.408 -5.185 11.773 1.00 95.50 142 PRO A N 1
ATOM 1045 C CA . PRO A 1 142 ? 2.807 -5.581 11.714 1.00 95.50 142 PRO A CA 1
ATOM 1046 C C . PRO A 1 142 ? 3.594 -4.663 10.776 1.00 95.50 142 PRO A C 1
ATOM 1048 O O . PRO A 1 142 ? 3.052 -4.115 9.821 1.00 95.50 142 PRO A O 1
ATOM 1051 N N . ARG A 1 143 ? 4.899 -4.536 11.026 1.00 95.50 143 ARG A N 1
ATOM 1052 C CA . ARG A 1 143 ? 5.846 -3.975 10.059 1.00 95.50 143 ARG A CA 1
ATOM 1053 C C . ARG A 1 143 ? 6.458 -5.126 9.273 1.00 95.50 143 ARG A C 1
ATOM 1055 O O . ARG A 1 143 ? 7.166 -5.952 9.851 1.00 95.50 143 ARG A O 1
ATOM 1062 N N . VAL A 1 144 ? 6.242 -5.164 7.962 1.00 94.88 144 VAL A N 1
ATOM 1063 C CA . VAL A 1 144 ? 6.787 -6.230 7.116 1.00 94.88 144 VAL A CA 1
ATOM 1064 C C . VAL A 1 144 ? 8.158 -5.799 6.610 1.00 94.88 144 VAL A C 1
ATOM 1066 O O . VAL A 1 144 ? 8.281 -4.959 5.720 1.00 94.88 144 VAL A O 1
ATOM 1069 N N . GLY A 1 145 ? 9.216 -6.380 7.181 1.00 93.25 145 GLY A N 1
ATOM 1070 C CA . GLY A 1 145 ? 10.597 -5.961 6.912 1.00 93.25 145 GLY A CA 1
ATOM 1071 C C . GLY A 1 145 ? 10.972 -5.965 5.426 1.00 93.25 145 GLY A C 1
ATOM 1072 O O . GLY A 1 145 ? 11.607 -5.028 4.950 1.00 93.25 145 GLY A O 1
ATOM 1073 N N . ALA A 1 146 ? 10.526 -6.972 4.669 1.00 93.00 146 ALA A N 1
ATOM 1074 C CA . ALA A 1 146 ? 10.778 -7.051 3.231 1.00 93.00 146 ALA A CA 1
ATOM 1075 C C . AL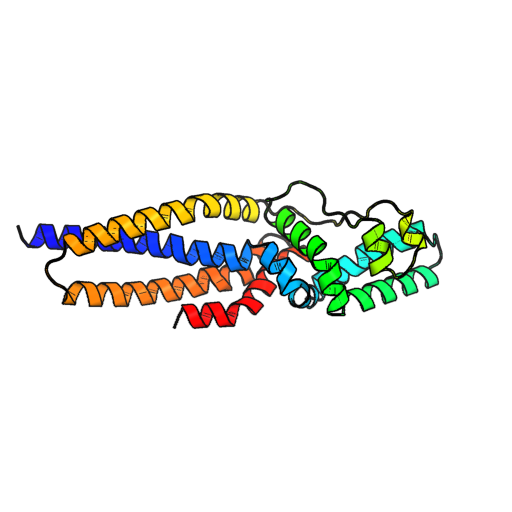A A 1 146 ? 10.096 -5.916 2.441 1.00 93.00 146 ALA A C 1
ATOM 1077 O O . ALA A 1 146 ? 10.709 -5.364 1.527 1.00 93.00 146 ALA A O 1
ATOM 1078 N N . LEU A 1 147 ? 8.871 -5.526 2.817 1.00 94.50 147 LEU A N 1
ATOM 1079 C CA . LEU A 1 147 ? 8.175 -4.386 2.210 1.00 94.50 147 LEU A CA 1
ATOM 1080 C C . LEU A 1 147 ? 8.863 -3.066 2.566 1.00 94.50 147 LEU A C 1
ATOM 1082 O O . LEU A 1 147 ? 9.021 -2.218 1.695 1.00 94.50 147 LEU A O 1
ATOM 1086 N N . ALA A 1 148 ? 9.348 -2.931 3.802 1.00 95.25 148 ALA A N 1
ATOM 1087 C CA . ALA A 1 148 ? 10.089 -1.748 4.231 1.00 95.25 148 ALA A CA 1
ATOM 1088 C C . ALA A 1 148 ? 11.394 -1.542 3.460 1.00 95.25 148 ALA A C 1
ATOM 1090 O O . ALA A 1 148 ? 11.686 -0.435 3.012 1.00 95.25 148 ALA A O 1
ATOM 1091 N N . VAL A 1 149 ? 12.159 -2.614 3.249 1.00 96.38 149 VAL A N 1
ATOM 1092 C CA . VAL A 1 149 ? 13.375 -2.550 2.427 1.00 96.38 149 VAL A CA 1
ATOM 1093 C C . VAL A 1 149 ? 13.030 -2.228 0.972 1.00 96.38 149 VAL A C 1
ATOM 1095 O O . VAL A 1 149 ? 13.721 -1.426 0.347 1.00 96.38 149 VAL A O 1
ATOM 1098 N N . ALA A 1 150 ? 11.966 -2.823 0.426 1.00 94.88 150 ALA A N 1
ATOM 1099 C CA . ALA A 1 150 ? 11.544 -2.558 -0.945 1.00 94.88 150 ALA A CA 1
ATOM 1100 C C . ALA A 1 150 ? 11.127 -1.091 -1.156 1.00 94.88 150 ALA A C 1
ATOM 1102 O O . ALA A 1 150 ? 11.585 -0.478 -2.124 1.00 94.88 150 ALA A O 1
ATOM 1103 N N . ASP A 1 151 ? 10.318 -0.518 -0.256 1.00 95.06 151 ASP A N 1
ATOM 1104 C CA . ASP A 1 151 ? 9.907 0.892 -0.324 1.00 95.06 151 ASP A CA 1
ATOM 1105 C C . ASP A 1 151 ? 11.115 1.835 -0.273 1.00 95.06 151 ASP A C 1
ATOM 1107 O O . ASP A 1 151 ? 11.258 2.719 -1.126 1.00 95.06 151 ASP A O 1
ATOM 1111 N N . ASP A 1 152 ? 12.015 1.611 0.688 1.00 96.12 152 ASP A N 1
ATOM 1112 C CA . ASP A 1 152 ? 13.194 2.454 0.878 1.00 96.12 152 ASP A CA 1
ATOM 1113 C C . ASP A 1 152 ? 14.125 2.399 -0.342 1.00 96.12 152 ASP A C 1
ATOM 1115 O O . ASP A 1 152 ? 14.542 3.440 -0.857 1.00 96.12 152 ASP A O 1
ATOM 1119 N N . VAL A 1 153 ? 14.371 1.201 -0.890 1.00 96.50 153 VAL A N 1
ATOM 1120 C CA . VAL A 1 153 ? 15.176 1.030 -2.109 1.00 96.50 153 VAL A CA 1
ATOM 1121 C C . VAL A 1 153 ? 14.529 1.717 -3.308 1.00 96.50 153 VAL A C 1
ATOM 1123 O O . VAL A 1 153 ? 15.199 2.462 -4.028 1.00 96.50 153 VAL A O 1
ATOM 1126 N N . LEU A 1 154 ? 13.231 1.504 -3.539 1.00 95.56 154 LEU A N 1
ATOM 1127 C CA . LEU A 1 154 ? 12.540 2.092 -4.687 1.00 95.56 154 LEU A CA 1
ATOM 1128 C C . LEU A 1 154 ? 12.551 3.624 -4.632 1.00 95.56 154 LEU A C 1
ATOM 1130 O O . LEU A 1 154 ? 12.717 4.265 -5.673 1.00 95.56 154 LEU A O 1
ATOM 1134 N N . ARG A 1 155 ? 12.423 4.225 -3.441 1.00 95.44 155 ARG A N 1
ATOM 1135 C CA . ARG A 1 155 ? 12.367 5.688 -3.259 1.00 95.44 155 ARG A CA 1
ATOM 1136 C C . ARG A 1 155 ? 13.564 6.428 -3.841 1.00 95.44 155 ARG A C 1
ATOM 1138 O O . ARG A 1 155 ? 13.379 7.512 -4.389 1.00 95.44 155 ARG A O 1
ATOM 1145 N N . TRP A 1 156 ? 14.766 5.865 -3.754 1.00 96.50 156 TRP A N 1
ATOM 1146 C CA . TRP A 1 156 ? 15.958 6.479 -4.347 1.00 96.50 156 TRP A CA 1
ATOM 1147 C C . TRP A 1 156 ? 16.328 5.866 -5.704 1.00 96.50 156 TRP A C 1
ATOM 1149 O O . TRP A 1 156 ? 16.816 6.578 -6.587 1.00 96.50 156 TRP A O 1
ATOM 1159 N N . LEU A 1 157 ? 16.067 4.570 -5.910 1.00 96.38 157 LEU A N 1
ATOM 1160 C CA . LEU A 1 157 ? 16.434 3.872 -7.142 1.00 96.38 157 LEU A CA 1
ATOM 1161 C C . LEU A 1 157 ? 15.630 4.366 -8.347 1.00 96.38 157 LEU A C 1
ATOM 1163 O O . LEU A 1 157 ? 16.199 4.549 -9.426 1.00 96.38 157 LEU A O 1
ATOM 1167 N N . VAL A 1 158 ? 14.325 4.593 -8.178 1.00 96.81 158 VAL A N 1
ATOM 1168 C CA . VAL A 1 158 ? 13.425 5.054 -9.247 1.00 96.81 158 VAL A CA 1
ATOM 1169 C C . VAL A 1 158 ? 13.855 6.411 -9.823 1.00 96.81 158 VAL A C 1
ATOM 1171 O O . VAL A 1 158 ? 14.073 6.472 -11.037 1.00 96.81 158 VAL A O 1
ATOM 1174 N N . PRO A 1 159 ? 14.047 7.487 -9.028 1.00 97.19 159 PRO A N 1
ATOM 1175 C CA . PRO A 1 159 ? 14.446 8.781 -9.581 1.00 97.19 159 PRO A CA 1
ATOM 1176 C C . PRO A 1 159 ? 15.840 8.743 -10.219 1.00 97.19 159 PRO A C 1
ATOM 1178 O O . PRO A 1 159 ? 16.033 9.329 -11.285 1.00 97.19 159 PRO A O 1
ATOM 1181 N N . ILE A 1 160 ? 16.797 8.011 -9.637 1.00 97.31 160 ILE A N 1
ATOM 1182 C CA . ILE A 1 160 ? 18.129 7.844 -10.240 1.00 97.31 160 ILE A CA 1
ATOM 1183 C C . ILE A 1 160 ? 18.025 7.111 -11.580 1.00 97.31 160 ILE A C 1
ATOM 1185 O O . ILE A 1 160 ? 18.594 7.564 -12.575 1.00 97.31 160 ILE A O 1
ATOM 1189 N N . SER A 1 161 ? 17.248 6.029 -11.637 1.00 96.25 161 SER A N 1
ATOM 1190 C CA . SER A 1 161 ? 17.037 5.267 -12.871 1.00 96.25 161 SER A CA 1
ATOM 1191 C C . SER A 1 161 ? 16.359 6.113 -13.948 1.00 96.25 161 SER A C 1
ATOM 1193 O O . SER A 1 161 ? 16.771 6.063 -15.104 1.00 96.25 161 SER A O 1
ATOM 1195 N N . ALA A 1 162 ? 15.383 6.947 -13.579 1.00 95.81 162 ALA A N 1
ATOM 1196 C CA . ALA A 1 162 ? 14.730 7.869 -14.505 1.00 95.81 162 ALA A CA 1
ATOM 1197 C C . ALA A 1 162 ? 15.721 8.884 -15.100 1.00 95.81 162 ALA A C 1
ATOM 1199 O O . ALA A 1 162 ? 15.751 9.074 -16.317 1.00 95.81 162 ALA A O 1
ATOM 1200 N N . ILE A 1 163 ? 16.572 9.497 -14.269 1.00 96.44 163 ILE A N 1
ATOM 1201 C CA . ILE A 1 163 ? 17.592 10.454 -14.730 1.00 96.44 163 ILE A CA 1
ATOM 1202 C C . ILE A 1 163 ? 18.571 9.770 -15.690 1.00 96.44 163 ILE A C 1
ATOM 1204 O O . ILE A 1 163 ? 18.835 10.284 -16.779 1.00 96.44 163 ILE A O 1
ATOM 1208 N N . VAL A 1 164 ? 19.081 8.593 -15.315 1.00 95.00 164 VAL A N 1
ATOM 1209 C CA . VAL A 1 164 ? 20.015 7.826 -16.148 1.00 95.00 164 VAL A CA 1
ATOM 1210 C C . VAL A 1 164 ? 19.362 7.452 -17.479 1.00 95.00 164 VAL A C 1
ATOM 1212 O O . VAL A 1 164 ? 19.950 7.691 -18.533 1.00 95.00 164 VAL A O 1
ATOM 1215 N N . ALA A 1 165 ? 18.128 6.949 -17.462 1.00 93.62 165 ALA A N 1
ATOM 1216 C CA . ALA A 1 165 ? 17.385 6.618 -18.672 1.00 93.62 165 ALA A CA 1
ATOM 1217 C C . ALA A 1 165 ? 17.286 7.810 -19.638 1.00 93.62 165 ALA A C 1
ATOM 1219 O O . ALA A 1 165 ? 17.619 7.676 -20.817 1.00 93.62 165 ALA A O 1
ATOM 1220 N N . VAL A 1 166 ? 16.898 8.988 -19.137 1.00 93.88 166 VAL A N 1
ATOM 1221 C CA . VAL A 1 166 ? 16.772 10.210 -19.948 1.00 93.88 166 VAL A CA 1
ATOM 1222 C C . VAL A 1 166 ? 18.113 10.615 -20.561 1.00 93.88 166 VAL A C 1
ATOM 1224 O O . VAL A 1 166 ? 18.181 10.887 -21.763 1.00 93.88 166 VAL A O 1
ATOM 1227 N N . VAL A 1 167 ? 19.192 10.611 -19.772 1.00 94.62 167 VAL A N 1
ATOM 1228 C CA . VAL A 1 167 ? 20.538 10.962 -20.255 1.00 94.62 167 VAL A CA 1
ATOM 1229 C C . VAL A 1 167 ? 20.987 10.007 -21.362 1.00 94.62 167 VAL A C 1
ATOM 1231 O O . VAL A 1 167 ? 21.423 10.453 -22.426 1.00 94.62 167 VAL A O 1
ATOM 1234 N N . PHE A 1 168 ? 20.847 8.695 -21.158 1.00 90.88 168 PHE A N 1
ATOM 1235 C CA . PHE A 1 168 ? 21.260 7.714 -22.161 1.00 90.88 168 PHE A CA 1
ATOM 1236 C C . PHE A 1 168 ? 20.384 7.757 -23.417 1.00 90.88 168 PHE A C 1
ATOM 1238 O O . PHE A 1 168 ? 20.921 7.614 -24.519 1.00 90.88 168 PHE A O 1
ATOM 1245 N N . PHE A 1 169 ? 19.078 8.019 -23.302 1.00 88.00 169 PHE A N 1
ATOM 1246 C CA . PHE A 1 169 ? 18.228 8.231 -24.476 1.00 88.00 169 PHE A CA 1
ATOM 1247 C C . PHE A 1 169 ? 18.645 9.463 -25.280 1.00 88.00 169 PHE A C 1
ATOM 1249 O O . PHE A 1 169 ? 18.731 9.378 -26.507 1.00 88.00 169 PHE A O 1
ATOM 1256 N N . ALA A 1 170 ? 18.963 10.578 -24.616 1.00 89.00 170 ALA A N 1
ATOM 1257 C CA . ALA A 1 170 ? 19.452 11.779 -25.290 1.00 89.00 170 ALA A CA 1
ATOM 1258 C C . ALA A 1 170 ? 20.768 11.507 -26.040 1.00 89.00 170 ALA A C 1
ATOM 1260 O O . ALA A 1 170 ? 20.901 11.854 -27.216 1.00 89.00 170 ALA A O 1
ATOM 1261 N N . LEU A 1 171 ? 21.714 10.810 -25.399 1.00 87.94 171 LEU A N 1
ATOM 1262 C CA . LEU A 1 171 ? 22.974 10.410 -26.032 1.00 87.94 171 LEU A CA 1
ATOM 1263 C C . LEU A 1 171 ? 22.750 9.461 -27.217 1.00 87.94 171 LEU A C 1
ATOM 1265 O O . LEU A 1 171 ? 23.374 9.640 -28.265 1.00 87.94 171 LEU A O 1
ATOM 1269 N N . CYS A 1 172 ? 21.839 8.491 -27.094 1.00 83.56 172 CYS A N 1
ATOM 1270 C CA . CYS A 1 172 ? 21.479 7.591 -28.192 1.00 83.56 172 CYS A CA 1
ATOM 1271 C C . CYS A 1 172 ? 20.905 8.353 -29.383 1.00 83.56 172 CYS A C 1
ATOM 1273 O O . CYS A 1 172 ? 21.297 8.094 -30.52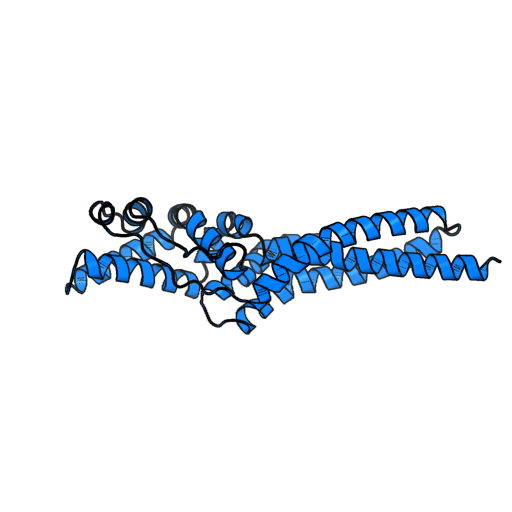0 1.00 83.56 172 CYS A O 1
ATOM 1275 N N . PHE A 1 173 ? 20.004 9.303 -29.126 1.00 83.00 173 PHE A N 1
ATOM 1276 C CA . PHE A 1 173 ? 19.364 10.095 -30.170 1.00 83.00 173 PHE A CA 1
ATOM 1277 C C . PHE A 1 173 ? 20.379 10.936 -30.955 1.00 83.00 173 PHE A C 1
ATOM 1279 O O . PHE A 1 173 ? 20.321 10.981 -32.182 1.00 83.00 173 PHE A O 1
ATOM 1286 N N . VAL A 1 174 ? 21.357 11.538 -30.270 1.00 86.12 174 VAL A N 1
ATOM 1287 C CA . VAL A 1 174 ? 22.445 12.295 -30.917 1.00 86.12 174 VAL A CA 1
ATOM 1288 C C . VAL A 1 174 ? 23.419 11.369 -31.660 1.00 86.12 174 VAL A C 1
ATOM 1290 O O . VAL A 1 174 ? 23.947 11.728 -32.715 1.00 86.12 174 VAL A O 1
ATOM 1293 N N . ALA A 1 175 ? 23.669 10.167 -31.137 1.00 81.69 175 ALA A N 1
ATOM 1294 C CA . ALA A 1 175 ? 24.649 9.243 -31.697 1.00 81.69 175 ALA A CA 1
ATOM 1295 C C . ALA A 1 175 ? 24.143 8.434 -32.908 1.00 81.69 175 ALA A C 1
ATOM 1297 O O . ALA A 1 175 ? 24.979 7.938 -33.676 1.00 81.69 175 ALA A O 1
ATOM 1298 N N . HIS A 1 176 ? 22.824 8.274 -33.095 1.00 71.94 176 HIS A N 1
ATOM 1299 C CA . HIS A 1 176 ? 22.265 7.379 -34.115 1.00 71.94 176 HIS A CA 1
ATOM 1300 C C . HIS A 1 176 ? 21.955 8.063 -35.464 1.00 71.94 176 HIS A C 1
ATOM 1302 O O . HIS A 1 176 ? 21.060 8.901 -35.542 1.00 71.94 176 HIS A O 1
ATOM 1308 N N . PRO A 1 177 ? 22.614 7.651 -36.568 1.00 65.88 177 PRO A N 1
ATOM 1309 C CA . PRO A 1 177 ? 22.326 8.182 -37.903 1.00 65.88 177 PRO A CA 1
ATOM 1310 C C . PRO A 1 177 ? 21.120 7.518 -38.600 1.00 65.88 177 PRO A C 1
ATOM 1312 O O . PRO A 1 177 ? 20.557 8.101 -39.521 1.00 65.88 177 PRO A O 1
ATOM 1315 N N . GLU A 1 178 ? 20.698 6.317 -38.183 1.00 79.56 178 GLU A N 1
ATOM 1316 C CA . GLU A 1 178 ? 19.662 5.524 -38.866 1.00 79.56 178 GLU A CA 1
ATOM 1317 C C . GLU A 1 178 ? 18.373 5.431 -38.037 1.00 79.56 178 GLU A C 1
ATOM 1319 O O . GLU A 1 178 ? 18.246 4.618 -37.121 1.00 79.56 178 GLU A O 1
ATOM 1324 N N . ARG A 1 179 ? 17.379 6.251 -38.394 1.00 78.56 179 ARG A N 1
ATOM 1325 C CA . ARG A 1 179 ? 16.100 6.351 -37.665 1.00 78.56 179 ARG A CA 1
ATOM 1326 C C . ARG A 1 179 ? 15.279 5.056 -37.693 1.00 78.56 179 ARG A C 1
ATOM 1328 O O . ARG A 1 179 ? 14.597 4.746 -36.725 1.00 78.56 179 ARG A O 1
ATOM 1335 N N . ALA A 1 180 ? 15.365 4.280 -38.776 1.00 80.44 180 ALA A N 1
ATOM 1336 C CA . ALA A 1 180 ? 14.565 3.067 -38.956 1.00 80.44 180 ALA A CA 1
ATOM 1337 C C . ALA A 1 180 ? 14.934 1.946 -37.965 1.00 80.44 180 ALA A C 1
ATOM 1339 O O . ALA A 1 180 ? 14.052 1.289 -37.415 1.00 80.44 180 ALA A O 1
ATOM 1340 N N . ALA A 1 181 ? 16.230 1.751 -37.699 1.00 78.06 181 ALA A N 1
ATOM 1341 C CA . ALA A 1 181 ? 16.691 0.757 -36.731 1.00 78.06 181 ALA A CA 1
ATOM 1342 C C . ALA A 1 181 ? 16.255 1.119 -35.301 1.00 78.06 181 ALA A C 1
ATOM 1344 O O . ALA A 1 181 ? 15.804 0.245 -34.563 1.00 78.06 181 ALA A O 1
ATOM 1345 N N . LEU A 1 182 ? 16.311 2.412 -34.959 1.00 78.69 182 LEU A N 1
ATOM 1346 C CA . LEU A 1 182 ? 15.899 2.941 -33.657 1.00 78.69 182 LEU A CA 1
ATOM 1347 C C . LEU A 1 182 ? 14.408 2.689 -33.386 1.00 78.69 182 LEU A C 1
ATOM 1349 O O . LEU A 1 182 ? 14.049 2.241 -32.302 1.00 78.69 182 LEU A O 1
ATOM 1353 N N . VAL A 1 183 ? 13.537 2.912 -34.377 1.00 84.81 183 VAL A N 1
ATOM 1354 C CA . VAL A 1 183 ? 12.090 2.664 -34.228 1.00 84.81 183 VAL A CA 1
ATOM 1355 C C . VAL A 1 183 ? 11.804 1.188 -33.944 1.00 84.81 183 VAL A C 1
ATOM 1357 O O . VAL A 1 183 ? 10.988 0.872 -33.080 1.00 84.81 183 VAL A O 1
ATOM 1360 N N . ARG A 1 184 ? 12.503 0.269 -34.620 1.00 84.19 184 ARG A N 1
ATOM 1361 C CA . ARG A 1 184 ? 12.318 -1.170 -34.394 1.00 84.19 184 ARG A CA 1
ATOM 1362 C C . ARG A 1 184 ? 12.748 -1.591 -32.986 1.00 84.19 184 ARG A C 1
ATOM 1364 O O . ARG A 1 184 ? 12.023 -2.343 -32.338 1.00 84.19 184 ARG A O 1
ATOM 1371 N N . THR A 1 185 ? 13.908 -1.133 -32.513 1.00 83.12 185 THR A N 1
ATOM 1372 C CA . THR A 1 185 ? 14.387 -1.462 -31.159 1.00 83.12 185 THR A CA 1
ATOM 1373 C C . THR A 1 185 ? 13.518 -0.826 -30.084 1.00 83.12 185 THR A C 1
ATOM 1375 O O . THR A 1 185 ? 13.271 -1.458 -29.060 1.00 83.12 185 THR A O 1
ATOM 1378 N N . LEU A 1 186 ? 13.001 0.379 -30.336 1.00 85.19 186 LEU A N 1
ATOM 1379 C CA . LEU A 1 186 ? 12.032 1.032 -29.465 1.00 85.19 186 LEU A CA 1
ATOM 1380 C C . LEU A 1 186 ? 10.740 0.220 -29.362 1.00 85.19 186 LEU A C 1
ATOM 1382 O O . LEU A 1 186 ? 10.280 -0.008 -28.253 1.00 85.19 186 LEU A O 1
ATOM 1386 N N . GLY A 1 187 ? 10.202 -0.279 -30.479 1.00 86.56 187 GLY A N 1
ATOM 1387 C CA . GLY A 1 187 ? 8.999 -1.117 -30.467 1.00 86.56 187 GLY A CA 1
ATOM 1388 C C . GLY A 1 187 ? 9.161 -2.383 -29.620 1.00 86.56 187 GLY A C 1
ATOM 1389 O O . GLY A 1 187 ? 8.317 -2.673 -28.778 1.00 86.56 187 GLY A O 1
ATOM 1390 N N . ILE A 1 188 ? 10.276 -3.105 -29.778 1.00 87.00 188 ILE A N 1
ATOM 1391 C CA . ILE A 1 188 ? 10.574 -4.298 -28.959 1.00 87.00 188 ILE A CA 1
ATOM 1392 C C . ILE A 1 188 ? 10.733 -3.917 -27.482 1.00 87.00 188 ILE A C 1
ATOM 1394 O O . ILE A 1 188 ? 10.231 -4.621 -26.606 1.00 87.00 188 ILE A O 1
ATOM 1398 N N . GLY A 1 189 ? 11.399 -2.792 -27.210 1.00 85.88 189 GLY A N 1
ATOM 1399 C CA . GLY A 1 189 ? 11.516 -2.249 -25.865 1.00 85.88 189 GLY A CA 1
ATOM 1400 C C . GLY A 1 189 ? 10.144 -1.978 -25.249 1.00 85.88 189 GLY A C 1
ATOM 1401 O O . GLY A 1 189 ? 9.825 -2.517 -24.200 1.00 85.88 189 GLY A O 1
ATOM 1402 N N . LEU A 1 190 ? 9.280 -1.220 -25.919 1.00 89.38 190 LEU A N 1
ATOM 1403 C CA . LEU A 1 190 ? 7.954 -0.878 -25.399 1.00 89.38 190 LEU A CA 1
ATOM 1404 C C . LEU A 1 190 ? 7.111 -2.116 -25.058 1.00 89.38 190 LEU A C 1
ATOM 1406 O O . LEU A 1 190 ? 6.459 -2.122 -24.020 1.00 89.38 190 LEU A O 1
ATOM 1410 N N . VAL A 1 191 ? 7.198 -3.194 -25.845 1.00 90.56 191 VAL A N 1
ATOM 1411 C CA . VAL A 1 191 ? 6.544 -4.474 -25.508 1.00 90.56 191 VAL A CA 1
ATOM 1412 C C . VAL A 1 191 ? 7.110 -5.076 -24.216 1.00 90.56 191 VAL A C 1
ATOM 1414 O O . VAL A 1 191 ? 6.354 -5.506 -23.346 1.00 90.56 191 VAL A O 1
ATOM 1417 N N . GLY A 1 192 ? 8.437 -5.088 -24.056 1.00 89.81 192 GLY A N 1
ATOM 1418 C CA . GLY A 1 192 ? 9.076 -5.555 -22.821 1.00 89.81 192 GLY A CA 1
ATOM 1419 C C . GLY A 1 192 ? 8.720 -4.694 -21.605 1.00 89.81 192 GLY A C 1
ATOM 1420 O O . GLY A 1 192 ? 8.489 -5.222 -20.518 1.00 89.81 192 GLY A O 1
ATOM 1421 N N . LEU A 1 193 ? 8.623 -3.378 -21.795 1.00 90.19 193 LEU A N 1
ATOM 1422 C CA . LEU A 1 193 ? 8.199 -2.437 -20.764 1.00 90.19 193 LEU A CA 1
ATOM 1423 C C . LEU A 1 193 ? 6.743 -2.683 -20.356 1.00 90.19 193 LEU A C 1
ATOM 1425 O O . LEU A 1 193 ? 6.466 -2.745 -19.164 1.00 90.19 193 LEU A O 1
ATOM 1429 N N . ALA A 1 194 ? 5.834 -2.872 -21.316 1.00 90.19 194 ALA A N 1
ATOM 1430 C CA . ALA A 1 194 ? 4.433 -3.186 -21.046 1.00 90.19 194 ALA A CA 1
ATOM 1431 C C . ALA A 1 194 ? 4.290 -4.483 -20.231 1.00 90.19 194 ALA A C 1
ATOM 1433 O O . ALA A 1 194 ? 3.546 -4.526 -19.252 1.00 90.19 194 ALA A O 1
ATOM 1434 N N . ALA A 1 195 ? 5.066 -5.521 -20.563 1.00 91.19 195 ALA A N 1
ATOM 1435 C CA . ALA A 1 195 ? 5.089 -6.755 -19.780 1.00 91.19 195 ALA A CA 1
ATOM 1436 C C . ALA A 1 195 ? 5.579 -6.519 -18.338 1.00 91.19 195 ALA A C 1
ATOM 1438 O O . ALA A 1 195 ? 4.963 -7.004 -17.389 1.00 91.19 195 ALA A O 1
ATOM 1439 N N . MET A 1 196 ? 6.652 -5.740 -18.157 1.00 91.44 196 MET A N 1
ATOM 1440 C CA . MET A 1 196 ? 7.161 -5.388 -16.824 1.00 91.44 196 MET A CA 1
ATOM 1441 C C . MET A 1 196 ? 6.167 -4.542 -16.029 1.00 91.44 196 MET A C 1
ATOM 1443 O O . MET A 1 196 ? 5.990 -4.779 -14.837 1.00 91.44 196 MET A O 1
ATOM 1447 N N . LEU A 1 197 ? 5.469 -3.615 -16.682 1.00 91.00 197 LEU A N 1
ATOM 1448 C CA . LEU A 1 197 ? 4.409 -2.826 -16.067 1.00 91.00 197 LEU A CA 1
ATOM 1449 C C . LEU A 1 197 ? 3.321 -3.720 -15.479 1.00 91.00 197 LEU A C 1
ATOM 1451 O O . LEU A 1 197 ? 2.975 -3.551 -14.316 1.00 91.00 197 LEU A O 1
ATOM 1455 N N . VAL A 1 198 ? 2.833 -4.712 -16.225 1.00 90.62 198 VAL A N 1
ATOM 1456 C CA . VAL A 1 198 ? 1.831 -5.659 -15.705 1.00 90.62 198 VAL A CA 1
ATOM 1457 C C . VAL A 1 198 ? 2.373 -6.426 -14.494 1.00 90.62 198 VAL A C 1
ATOM 1459 O O . VAL A 1 198 ? 1.681 -6.570 -13.484 1.00 90.62 198 VAL A O 1
ATOM 1462 N N . VAL A 1 199 ? 3.625 -6.885 -14.553 1.00 92.69 199 VAL A N 1
ATOM 1463 C CA . VAL A 1 199 ? 4.238 -7.624 -13.441 1.00 92.69 199 VAL A CA 1
ATOM 1464 C C . VAL A 1 199 ? 4.362 -6.751 -12.191 1.00 92.69 199 VAL A C 1
ATOM 1466 O O . VAL A 1 199 ? 3.911 -7.145 -11.121 1.00 92.69 199 VAL A O 1
ATOM 1469 N N . PHE A 1 200 ? 4.946 -5.562 -12.302 1.00 92.00 200 PHE A N 1
ATOM 1470 C CA . PHE A 1 200 ? 5.258 -4.725 -11.144 1.00 92.00 200 PHE A CA 1
ATOM 1471 C C . PHE A 1 200 ? 4.080 -3.885 -10.650 1.00 92.00 200 PHE A C 1
ATOM 1473 O O . PHE A 1 200 ? 4.005 -3.611 -9.459 1.00 92.00 200 PHE A O 1
ATOM 1480 N N . ALA A 1 201 ? 3.152 -3.493 -11.520 1.00 90.50 201 ALA A N 1
ATOM 1481 C CA . ALA A 1 201 ? 1.999 -2.694 -11.118 1.00 90.50 201 ALA A CA 1
ATOM 1482 C C . ALA A 1 201 ? 0.828 -3.551 -10.619 1.00 90.50 201 ALA A C 1
ATOM 1484 O O . ALA A 1 201 ? 0.027 -3.048 -9.836 1.00 90.50 201 ALA A O 1
ATOM 1485 N N . PHE A 1 202 ? 0.735 -4.822 -11.036 1.00 91.88 202 PHE A N 1
ATOM 1486 C CA . PHE A 1 202 ? -0.380 -5.703 -10.677 1.00 91.88 202 PHE A CA 1
ATOM 1487 C C . PHE A 1 202 ? 0.059 -7.007 -10.003 1.00 91.88 202 PHE A C 1
ATOM 1489 O O . PHE A 1 202 ? -0.343 -7.273 -8.873 1.00 91.88 202 PHE A O 1
ATOM 1496 N N . VAL A 1 203 ? 0.907 -7.818 -10.647 1.00 93.62 203 VAL A N 1
ATOM 1497 C CA . VAL A 1 203 ? 1.259 -9.160 -10.130 1.00 93.62 203 VAL A CA 1
ATOM 1498 C C . VAL A 1 203 ? 1.987 -9.073 -8.785 1.00 93.62 203 VAL A C 1
ATOM 1500 O O . VAL A 1 203 ? 1.591 -9.726 -7.822 1.00 93.62 203 VAL A O 1
ATOM 1503 N N . VAL A 1 204 ? 3.035 -8.256 -8.693 1.00 93.75 204 VAL A N 1
ATOM 1504 C CA . VAL A 1 204 ? 3.828 -8.106 -7.466 1.00 93.75 204 VAL A CA 1
ATOM 1505 C C . VAL A 1 204 ? 2.966 -7.576 -6.309 1.00 93.75 204 VAL A C 1
ATOM 1507 O O . VAL A 1 204 ? 2.899 -8.267 -5.293 1.00 93.75 204 VAL A O 1
ATOM 1510 N N . PRO A 1 205 ? 2.241 -6.448 -6.444 1.00 92.31 205 PRO A N 1
ATOM 1511 C CA . PRO A 1 205 ? 1.343 -5.942 -5.402 1.00 92.31 205 PRO A CA 1
ATOM 1512 C C . PRO A 1 205 ? 0.277 -6.941 -4.950 1.00 92.31 205 PRO A C 1
ATOM 1514 O O . PRO A 1 205 ? -0.043 -7.010 -3.767 1.00 92.31 205 PRO A O 1
ATOM 1517 N N . ARG A 1 206 ? -0.267 -7.726 -5.887 1.00 94.06 206 ARG A N 1
ATOM 1518 C CA . ARG A 1 206 ? -1.356 -8.667 -5.615 1.00 94.06 206 ARG A CA 1
ATOM 1519 C C . ARG A 1 206 ? -0.906 -9.916 -4.872 1.00 94.06 206 ARG A C 1
ATOM 1521 O O . ARG A 1 206 ? -1.654 -10.425 -4.042 1.00 94.06 206 ARG A O 1
ATOM 1528 N N . PHE A 1 207 ? 0.274 -10.438 -5.191 1.00 93.31 207 PHE A N 1
ATOM 1529 C CA . PHE A 1 207 ? 0.679 -11.761 -4.716 1.00 93.31 207 PHE A CA 1
ATOM 1530 C C . PHE A 1 207 ? 1.830 -11.732 -3.719 1.00 93.31 207 PHE A C 1
ATOM 1532 O O . PHE A 1 207 ? 1.894 -12.617 -2.878 1.00 93.31 207 PHE A O 1
ATOM 1539 N N . VAL A 1 208 ? 2.733 -10.751 -3.770 1.00 93.50 208 VAL A N 1
ATOM 1540 C CA . VAL A 1 208 ? 3.922 -10.763 -2.903 1.00 93.50 208 VAL A CA 1
ATOM 1541 C C . VAL A 1 208 ? 3.588 -10.419 -1.447 1.00 93.50 208 VAL A C 1
ATOM 1543 O O . VAL A 1 208 ? 3.986 -11.194 -0.583 1.00 93.50 208 VAL A O 1
ATOM 1546 N N . PRO A 1 209 ? 2.848 -9.340 -1.123 1.00 92.69 209 PRO A N 1
ATOM 1547 C CA . PRO A 1 209 ? 2.591 -8.977 0.273 1.00 92.69 209 PRO A CA 1
ATOM 1548 C C . PRO A 1 209 ? 1.894 -10.078 1.093 1.00 92.69 209 PRO A C 1
ATOM 1550 O O . PRO A 1 209 ? 2.417 -10.399 2.159 1.00 92.69 209 PRO A O 1
ATOM 1553 N N . PRO A 1 210 ? 0.830 -10.751 0.602 1.00 92.44 210 PRO A N 1
ATOM 1554 C CA . PRO A 1 210 ? 0.198 -11.848 1.345 1.00 92.44 210 PRO A CA 1
ATOM 1555 C C . PRO A 1 210 ? 1.069 -13.103 1.502 1.00 92.44 210 PRO A C 1
ATOM 1557 O O . PRO A 1 210 ? 0.751 -13.958 2.316 1.00 92.44 210 PRO A O 1
ATOM 1560 N N . LEU A 1 211 ? 2.140 -13.256 0.711 1.00 93.19 211 LEU A N 1
ATOM 1561 C CA . LEU A 1 211 ? 3.110 -14.347 0.885 1.00 93.19 211 LEU A CA 1
ATOM 1562 C C . LEU A 1 211 ? 4.153 -14.037 1.966 1.00 93.19 211 LEU A C 1
ATOM 1564 O O . LEU A 1 211 ? 4.852 -14.944 2.414 1.00 93.19 211 LEU A O 1
ATOM 1568 N N . LEU A 1 212 ? 4.311 -12.763 2.329 1.00 93.44 212 LEU A N 1
ATOM 1569 C CA . LEU A 1 212 ? 5.300 -12.311 3.305 1.00 93.44 212 LEU A CA 1
ATOM 1570 C C . LEU A 1 212 ? 4.733 -12.256 4.725 1.00 93.44 212 LEU A C 1
ATOM 1572 O O . LEU A 1 212 ? 5.505 -12.371 5.675 1.00 93.44 212 LEU A O 1
ATOM 1576 N N . ASP A 1 213 ? 3.423 -12.050 4.868 1.00 93.81 213 ASP A N 1
ATOM 1577 C CA . ASP A 1 213 ? 2.754 -11.900 6.157 1.00 93.81 213 ASP A CA 1
ATOM 1578 C C . ASP A 1 213 ? 1.271 -12.310 6.051 1.00 93.81 213 ASP A C 1
ATOM 1580 O O . ASP A 1 213 ? 0.579 -11.923 5.109 1.00 93.81 213 ASP A O 1
ATOM 1584 N N . ASP A 1 214 ? 0.786 -13.088 7.025 1.00 92.19 214 ASP A N 1
ATOM 1585 C CA . ASP A 1 214 ? -0.588 -13.620 7.057 1.00 92.19 214 ASP A CA 1
ATOM 1586 C C . ASP A 1 214 ? -1.610 -12.646 7.677 1.00 92.19 214 ASP A C 1
ATOM 1588 O O . ASP A 1 214 ? -2.801 -12.965 7.783 1.00 92.19 214 ASP A O 1
ATOM 1592 N N . SER A 1 215 ? -1.181 -11.462 8.128 1.00 94.31 215 SER A N 1
ATOM 1593 C CA . SER A 1 215 ? -2.090 -10.474 8.708 1.00 94.31 215 SER A CA 1
ATOM 1594 C C . SER A 1 215 ? -3.117 -9.976 7.693 1.00 94.31 215 SER A C 1
ATOM 1596 O O . SER A 1 215 ? -2.868 -9.877 6.490 1.00 94.31 215 SER A O 1
ATOM 1598 N N . ALA A 1 216 ? -4.287 -9.575 8.195 1.00 94.75 216 ALA A N 1
ATOM 1599 C CA . ALA A 1 216 ? -5.306 -8.933 7.368 1.00 94.75 216 ALA A CA 1
ATOM 1600 C C . ALA A 1 216 ? -4.749 -7.696 6.634 1.00 94.75 216 ALA A C 1
ATOM 1602 O O . ALA A 1 216 ? -5.081 -7.458 5.476 1.00 94.75 216 ALA A O 1
ATOM 1603 N N . TRP A 1 217 ? -3.841 -6.958 7.277 1.00 95.25 217 TRP A N 1
ATOM 1604 C CA . TRP A 1 217 ? -3.223 -5.738 6.756 1.00 95.25 217 TRP A CA 1
ATOM 1605 C C . TRP A 1 217 ? -2.362 -5.972 5.509 1.00 95.25 217 TRP A C 1
ATOM 1607 O O . TRP A 1 217 ? -2.332 -5.114 4.626 1.00 95.25 217 TRP A O 1
ATOM 1617 N N . ALA A 1 218 ? -1.750 -7.152 5.359 1.00 95.31 218 ALA A N 1
ATOM 1618 C CA . ALA A 1 218 ? -1.002 -7.525 4.154 1.00 95.31 218 ALA A CA 1
ATOM 1619 C C . ALA A 1 218 ? -1.881 -7.614 2.888 1.00 95.31 218 ALA A C 1
ATOM 1621 O O . ALA A 1 218 ? -1.364 -7.707 1.773 1.00 95.31 218 ALA A O 1
ATOM 1622 N N . ARG A 1 219 ? -3.213 -7.545 3.033 1.00 95.06 219 ARG A N 1
ATOM 1623 C CA . ARG A 1 219 ? -4.177 -7.510 1.923 1.00 95.06 219 ARG A CA 1
ATOM 1624 C C . ARG A 1 219 ? -4.470 -6.108 1.394 1.00 95.06 219 ARG A C 1
ATOM 1626 O O . ARG A 1 219 ? -5.147 -6.005 0.372 1.00 95.06 219 ARG A O 1
ATOM 1633 N N . ILE A 1 220 ? -3.936 -5.049 2.013 1.00 94.38 220 ILE A N 1
ATOM 1634 C CA . ILE A 1 220 ? -4.093 -3.677 1.503 1.00 94.38 220 ILE A CA 1
ATOM 1635 C C . ILE A 1 220 ? -3.533 -3.550 0.071 1.00 94.38 2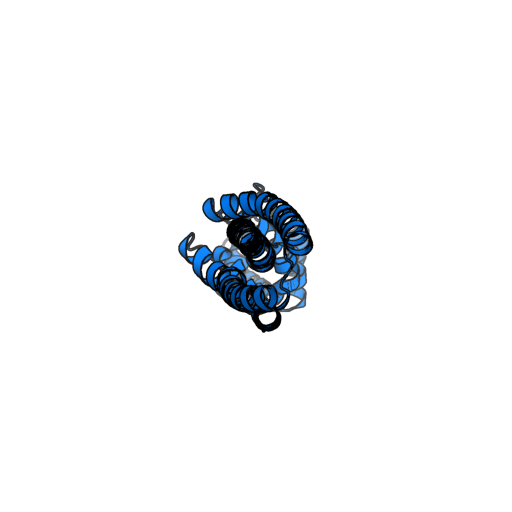20 ILE A C 1
ATOM 1637 O O . ILE A 1 220 ? -4.305 -3.183 -0.818 1.00 94.38 220 ILE A O 1
ATOM 1641 N N . PRO A 1 221 ? -2.259 -3.896 -0.223 1.00 94.56 221 PRO A N 1
ATOM 1642 C CA . PRO A 1 221 ? -1.718 -3.696 -1.569 1.00 94.56 221 PRO A CA 1
ATOM 1643 C C . PRO A 1 221 ? -2.448 -4.478 -2.679 1.00 94.56 221 PRO A C 1
ATOM 1645 O O . PRO A 1 221 ? -2.677 -3.898 -3.740 1.00 94.56 221 PRO A O 1
ATOM 1648 N N . PRO A 1 222 ? -2.894 -5.737 -2.476 1.00 94.38 222 PRO A N 1
ATOM 1649 C CA . PRO A 1 222 ? -3.735 -6.426 -3.454 1.00 94.38 222 PRO A CA 1
ATOM 1650 C C . PRO A 1 222 ? -5.024 -5.685 -3.823 1.00 94.38 222 PRO A C 1
ATOM 1652 O O . PRO A 1 222 ? -5.405 -5.685 -4.992 1.00 94.38 222 PRO A O 1
ATOM 1655 N N . ARG A 1 223 ? -5.684 -5.031 -2.857 1.00 94.00 223 ARG A N 1
ATOM 1656 C CA . ARG A 1 223 ? -6.913 -4.262 -3.113 1.00 94.00 223 ARG A CA 1
ATOM 1657 C C . ARG A 1 223 ? -6.643 -2.989 -3.902 1.00 94.00 223 ARG A C 1
ATOM 1659 O O . ARG A 1 223 ? -7.395 -2.676 -4.819 1.00 94.00 223 ARG A O 1
ATOM 1666 N N . LEU A 1 224 ? -5.536 -2.313 -3.609 1.00 92.69 224 LEU A N 1
ATOM 1667 C CA . LEU A 1 224 ? -5.089 -1.157 -4.390 1.00 92.69 224 LEU A CA 1
ATOM 1668 C C . LEU A 1 224 ? -4.698 -1.549 -5.818 1.00 92.69 224 LEU A C 1
ATOM 1670 O O . LEU A 1 224 ? -4.954 -0.800 -6.755 1.00 92.69 224 LEU A O 1
ATOM 1674 N N . ALA A 1 225 ? -4.105 -2.730 -6.003 1.00 91.19 225 ALA A N 1
ATOM 1675 C CA . ALA A 1 225 ? -3.765 -3.245 -7.324 1.00 91.19 225 ALA A CA 1
ATOM 1676 C C . ALA A 1 225 ? -5.010 -3.540 -8.173 1.00 91.19 225 ALA A C 1
ATOM 1678 O O . ALA A 1 225 ? -5.008 -3.264 -9.372 1.00 91.19 225 ALA A O 1
ATOM 1679 N N . ASP A 1 226 ? -6.071 -4.070 -7.558 1.00 91.62 226 ASP A N 1
ATOM 1680 C CA . ASP A 1 226 ? -7.353 -4.298 -8.231 1.00 91.62 226 ASP A CA 1
ATOM 1681 C C . ASP A 1 226 ? -8.033 -2.982 -8.626 1.00 91.62 226 ASP A C 1
ATOM 1683 O O . ASP A 1 226 ? -8.517 -2.863 -9.751 1.00 91.62 226 ASP A O 1
ATOM 1687 N N . ASP A 1 227 ? -8.008 -1.979 -7.745 1.00 90.50 227 ASP A N 1
ATOM 1688 C CA . ASP A 1 227 ? -8.532 -0.639 -8.038 1.00 90.50 227 ASP A CA 1
ATOM 1689 C C . ASP A 1 227 ? -7.733 0.068 -9.149 1.00 90.50 227 ASP A C 1
ATOM 1691 O O . ASP A 1 227 ? -8.293 0.691 -10.052 1.00 90.50 227 ASP A O 1
ATOM 1695 N N . ALA A 1 228 ? -6.409 -0.099 -9.148 1.00 88.44 228 ALA A N 1
ATOM 1696 C CA . ALA A 1 228 ? -5.520 0.485 -10.147 1.00 88.44 228 ALA A CA 1
ATOM 1697 C C . ALA A 1 228 ? -5.491 -0.276 -11.486 1.00 88.44 228 ALA A C 1
ATOM 1699 O O . ALA A 1 228 ? -4.923 0.232 -12.457 1.00 88.44 228 ALA A O 1
ATOM 1700 N N . LEU A 1 229 ? -6.099 -1.464 -11.586 1.00 86.81 229 LEU A N 1
ATOM 1701 C CA . LEU A 1 229 ? -6.010 -2.318 -12.775 1.00 86.81 229 LEU A CA 1
ATOM 1702 C C . LEU A 1 229 ? -6.424 -1.615 -14.084 1.00 86.81 229 LEU A C 1
ATOM 1704 O O . LEU A 1 229 ? -5.695 -1.761 -15.069 1.00 86.81 229 LEU A O 1
ATOM 1708 N N . PRO A 1 230 ? -7.509 -0.814 -14.147 1.00 87.56 230 PRO A N 1
ATOM 1709 C CA . PRO A 1 230 ? -7.856 -0.078 -15.363 1.00 87.56 230 PRO A CA 1
ATOM 1710 C C . PRO A 1 230 ? -6.750 0.884 -15.815 1.00 87.56 230 PRO A C 1
ATOM 1712 O O . PRO A 1 230 ? -6.475 0.991 -17.010 1.00 87.56 230 PRO A O 1
ATOM 1715 N N . LEU A 1 231 ? -6.076 1.544 -14.865 1.00 84.06 231 LEU A N 1
ATOM 1716 C CA . LEU A 1 231 ? -4.935 2.420 -15.139 1.00 84.06 231 LEU A CA 1
ATOM 1717 C C . LEU A 1 231 ? -3.741 1.607 -15.654 1.00 84.06 231 LEU A C 1
ATOM 1719 O O . LEU A 1 231 ? -3.117 1.999 -16.638 1.00 84.06 231 LEU A O 1
ATOM 1723 N N . THR A 1 232 ? -3.430 0.473 -15.020 1.00 81.12 232 THR A N 1
ATOM 1724 C CA . THR A 1 232 ? -2.322 -0.402 -15.432 1.00 81.12 232 THR A CA 1
ATOM 1725 C C . THR A 1 232 ? -2.526 -0.951 -16.840 1.00 81.12 232 THR A C 1
ATOM 1727 O O . THR A 1 232 ? -1.601 -0.909 -17.649 1.00 81.12 232 THR A O 1
ATOM 1730 N N . VAL A 1 233 ? -3.733 -1.431 -17.151 1.00 82.25 233 VAL A N 1
ATOM 1731 C CA . VAL A 1 233 ? -4.077 -1.925 -18.490 1.00 82.25 233 VAL A CA 1
ATOM 1732 C C . VAL A 1 233 ? -4.012 -0.787 -19.505 1.00 82.25 233 VAL A C 1
ATOM 1734 O O . VAL A 1 233 ? -3.404 -0.956 -20.556 1.00 82.25 233 VAL A O 1
ATOM 1737 N N . GLY A 1 234 ? -4.557 0.388 -19.178 1.00 80.31 234 GLY A N 1
ATOM 1738 C CA . GLY A 1 234 ? -4.486 1.562 -20.048 1.00 80.31 234 GLY A CA 1
ATOM 1739 C C . GLY A 1 234 ? -3.061 2.065 -20.301 1.00 80.31 234 GLY A C 1
ATOM 1740 O O . GLY A 1 234 ? -2.784 2.554 -21.386 1.00 80.31 234 GLY A O 1
ATOM 1741 N N . ALA A 1 235 ? -2.148 1.930 -19.335 1.00 78.19 235 ALA A N 1
ATOM 1742 C CA . ALA A 1 235 ? -0.742 2.312 -19.493 1.00 78.19 235 ALA A CA 1
ATOM 1743 C C . ALA A 1 235 ? 0.094 1.278 -20.269 1.00 78.19 235 ALA A C 1
ATOM 1745 O O . ALA A 1 235 ? 1.180 1.608 -20.748 1.00 78.19 235 ALA A O 1
ATOM 1746 N N . ALA A 1 236 ? -0.374 0.030 -20.351 1.00 77.06 236 ALA A N 1
ATOM 1747 C CA . ALA A 1 236 ? 0.312 -1.061 -21.040 1.00 77.06 236 ALA A CA 1
ATOM 1748 C C . ALA A 1 236 ? -0.114 -1.230 -22.514 1.00 77.06 236 ALA A C 1
ATOM 1750 O O . ALA A 1 236 ? 0.553 -1.973 -23.238 1.00 77.06 236 ALA A O 1
ATOM 1751 N N . LEU A 1 237 ? -1.204 -0.579 -22.938 1.00 74.19 237 LEU A N 1
ATOM 1752 C CA . LEU A 1 237 ? -1.761 -0.599 -24.299 1.00 74.19 237 LEU A CA 1
ATOM 1753 C C . LEU A 1 237 ? -1.338 0.635 -25.106 1.00 74.19 237 LEU A C 1
ATOM 1755 O O . LEU A 1 237 ? -1.066 0.456 -26.315 1.00 74.19 237 LEU A O 1
#

Radius of gyration: 23.74 Å; chains: 1; bounding box: 60×27×70 Å

Foldseek 3Di:
DVVVLVVVLVVLLVLLLVLVLLQVLLVLLCVQAVQLLLQLVCLLLLLVQPQVVVLQLVQLLCLVCCPVPPPDPVVSVLLSVQLSVLSNDPNSSNLCSVLLSVLSCQQLVVDPDFRWQALVSSCVNSVHNVSNPGHIGTRPRHHQVVSNVSNVCSVPSNVVSVVSSVVSVVVSVVSDPDPVVVVVVVVVSLLVSLVSLCCRNAVCQQPVQCVRDVHSSSCSSNSSSVVCVVVSVVSSD